Protein AF-A0A9D8RV67-F1 (afdb_monomer)

Radius of gyration: 24.55 Å; Cα contacts (8 Å, |Δi|>4): 560; chains: 1; bounding box: 88×57×72 Å

Sequence (310 aa):
MKNTFKRILSFTLAAILLVGCFAFTSCGKTEKVDKAVYDKIVDAFQTAPVAVYMIEKYKEAYFPAYDYEELDVDPAALVAEIDDYESSKEGKIIVKIGVCGSSNDHWNAVQKVLDDQNAGIYLELIEFSAYNLPNQALANGEIHLNSFQHKAYLQKEMDAQGYDLTIVGDTLIAPLSLYSNKVKDLEALKALATDTNKIKIGIPDDATNQARAIKLLESAGLIEVDPAAGYNPEMKHITNYLYNVEVIPTTADTLPSLLNDYAACTINGTYATDIGLSPSRDALIIESQGTDGNNPYVNIIVARTSDLEN

Nearest PDB structures (foldseek):
  1p99-assembly1_A  TM=9.306E-01  e=3.280E-22  Staphylococcus aureus subsp. aureus Mu50
  6jf1-assembly1_A  TM=8.808E-01  e=4.517E-19  Streptococcus pneumoniae TIGR4
  4q5t-assembly1_A  TM=8.727E-01  e=5.122E-19  Streptococcus mutans UA159
  4ib2-assembly2_B  TM=8.997E-01  e=1.400E-18  Mediterraneibacter gnavus ATCC 29149
  3up9-assembly1_A  TM=8.958E-01  e=7.469E-19  Schaalia dentiphila ATCC 17982

Solvent-accessible surface area (backbone atoms only — not comparable to full-atom values): 17695 Å² total; per-residue (Å²): 134,90,82,84,88,84,81,84,85,79,86,88,83,95,81,91,79,85,88,70,74,83,70,86,68,67,94,52,61,53,79,90,63,60,38,71,58,54,51,50,51,41,55,32,48,55,31,38,70,26,40,45,35,31,42,60,76,42,54,68,30,36,41,64,59,64,80,62,65,88,71,100,63,62,51,69,59,52,38,52,54,42,74,71,57,83,85,75,60,79,96,33,51,78,44,36,31,26,32,50,44,79,72,57,68,54,55,46,38,24,45,49,45,30,54,78,65,65,65,50,58,26,77,41,79,43,72,33,79,49,87,87,46,47,65,55,38,35,72,68,26,63,28,60,30,30,49,72,45,25,54,51,50,52,53,52,47,30,74,72,70,68,56,69,64,36,81,73,34,71,47,30,34,47,55,46,23,32,33,37,77,80,47,84,39,54,68,57,51,52,66,59,29,36,103,88,35,75,36,39,34,38,26,26,55,52,71,59,55,25,10,50,40,52,51,47,39,34,76,70,61,45,32,40,63,49,74,90,44,65,84,64,36,51,81,87,36,53,74,44,67,73,42,39,62,43,83,40,70,36,58,60,73,55,38,70,76,38,26,83,80,29,55,27,21,43,36,52,31,55,59,32,44,59,75,70,47,31,47,85,82,52,36,48,44,70,47,83,76,70,86,84,79,75,52,52,63,39,20,33,34,34,31,44,45,84,48,62,79,107

pLDDT: mean 90.25, std 17.42, range [32.22, 98.88]

Structure (mmCIF, N/CA/C/O backbone):
data_AF-A0A9D8RV67-F1
#
_entry.id   AF-A0A9D8RV67-F1
#
loop_
_atom_site.group_PDB
_atom_site.id
_atom_site.type_symbol
_atom_site.label_atom_id
_atom_site.label_alt_id
_atom_site.label_comp_id
_atom_site.label_asym_id
_atom_site.label_entity_id
_atom_site.label_seq_id
_atom_site.pdbx_PDB_ins_code
_atom_site.Cartn_x
_atom_site.Cartn_y
_atom_site.Cartn_z
_atom_site.occupancy
_atom_site.B_iso_or_equiv
_atom_site.auth_seq_id
_atom_site.auth_comp_id
_atom_site.auth_asym_id
_atom_site.auth_atom_id
_atom_site.pdbx_PDB_model_num
ATOM 1 N N . MET A 1 1 ? 63.706 -32.474 45.329 1.00 39.69 1 MET A N 1
ATOM 2 C CA . MET A 1 1 ? 63.799 -32.016 43.925 1.00 39.69 1 MET A CA 1
ATOM 3 C C . MET A 1 1 ? 62.555 -32.482 43.182 1.00 39.69 1 MET A C 1
ATOM 5 O O . MET A 1 1 ? 62.382 -33.689 43.115 1.00 39.69 1 MET A O 1
ATOM 9 N N . LYS A 1 2 ? 61.777 -31.528 42.629 1.00 36.81 2 LYS A N 1
ATOM 10 C CA . LYS A 1 2 ? 60.671 -31.679 41.643 1.00 36.81 2 LYS A CA 1
ATOM 11 C C . LYS A 1 2 ? 59.397 -32.369 42.184 1.00 36.81 2 LYS A C 1
ATOM 13 O O . LYS A 1 2 ? 59.500 -33.460 42.711 1.00 36.81 2 LYS A O 1
ATOM 18 N N . ASN A 1 3 ? 58.165 -31.851 42.124 1.00 38.25 3 ASN A N 1
ATOM 19 C CA . ASN A 1 3 ? 57.515 -30.687 41.494 1.00 38.25 3 ASN A CA 1
ATOM 20 C C . ASN A 1 3 ? 56.290 -30.326 42.378 1.00 38.25 3 ASN A C 1
ATOM 22 O O . ASN A 1 3 ? 55.541 -31.220 42.751 1.00 38.25 3 ASN A O 1
ATOM 26 N N . THR A 1 4 ? 56.152 -29.125 42.940 1.00 38.53 4 THR A N 1
ATOM 27 C CA . THR A 1 4 ? 55.521 -27.904 42.381 1.00 38.53 4 THR A CA 1
ATOM 28 C C . THR A 1 4 ? 54.020 -28.016 42.048 1.00 38.53 4 THR A C 1
ATOM 30 O O . THR A 1 4 ? 53.638 -28.402 40.950 1.00 38.53 4 THR A O 1
ATOM 33 N N . PHE A 1 5 ? 53.196 -27.618 43.025 1.00 38.59 5 PHE A N 1
ATOM 34 C CA . PHE A 1 5 ? 52.048 -26.696 42.936 1.00 38.59 5 PHE A CA 1
ATOM 35 C C . PHE A 1 5 ? 51.326 -26.512 41.577 1.00 38.59 5 PHE A C 1
ATOM 37 O O . PHE A 1 5 ? 51.828 -25.836 40.682 1.00 38.59 5 PHE A O 1
ATOM 44 N N . LYS A 1 6 ? 50.053 -26.928 41.523 1.00 37.47 6 LYS A N 1
ATOM 45 C CA . LYS A 1 6 ? 48.946 -26.246 40.814 1.00 37.47 6 LYS A CA 1
ATOM 46 C C . LYS A 1 6 ? 47.683 -26.418 41.679 1.00 37.47 6 LYS A C 1
ATOM 48 O O . LYS A 1 6 ? 47.238 -27.536 41.876 1.00 37.47 6 LYS A O 1
ATOM 53 N N . ARG A 1 7 ? 47.353 -25.421 42.506 1.00 36.31 7 ARG A N 1
ATOM 54 C CA . ARG A 1 7 ? 46.387 -24.317 42.289 1.00 36.31 7 ARG A CA 1
ATOM 55 C C . ARG A 1 7 ? 44.913 -24.751 42.403 1.00 36.31 7 ARG A C 1
ATOM 57 O O . ARG A 1 7 ? 44.353 -25.343 41.492 1.00 36.31 7 ARG A O 1
ATOM 64 N N . ILE A 1 8 ? 44.347 -24.396 43.557 1.00 39.19 8 ILE A N 1
ATOM 65 C CA . ILE A 1 8 ? 42.922 -24.244 43.887 1.00 39.19 8 ILE A CA 1
ATOM 66 C C . ILE A 1 8 ? 42.445 -22.857 43.372 1.00 39.19 8 ILE A C 1
ATOM 68 O O . ILE A 1 8 ? 43.294 -21.985 43.172 1.00 39.19 8 ILE A O 1
ATOM 72 N N . LEU A 1 9 ? 41.116 -22.676 43.251 1.00 32.22 9 LEU A N 1
ATOM 73 C CA . LEU A 1 9 ? 40.289 -21.563 42.709 1.00 32.22 9 LEU A CA 1
ATOM 74 C C . LEU A 1 9 ? 40.032 -21.666 41.189 1.00 32.22 9 LEU A C 1
ATOM 76 O O . LEU A 1 9 ? 40.969 -21.843 40.427 1.00 32.22 9 LEU A O 1
ATOM 80 N N . SER A 1 10 ? 38.814 -21.528 40.656 1.00 32.50 10 SER A N 1
ATOM 81 C CA . SER A 1 10 ? 37.587 -20.943 41.204 1.00 32.50 10 SER A CA 1
ATOM 82 C C . SER A 1 10 ? 36.347 -21.423 40.435 1.00 32.50 10 SER A C 1
ATOM 84 O O . SER A 1 10 ? 36.443 -21.817 39.279 1.00 32.50 10 SER A O 1
ATOM 86 N N . PHE A 1 11 ? 35.224 -21.342 41.147 1.00 35.19 11 PHE A N 1
ATOM 87 C CA . PHE A 1 11 ? 33.808 -21.222 40.785 1.00 35.19 11 PHE A CA 1
ATOM 88 C C . PHE A 1 11 ? 33.391 -20.819 39.354 1.00 35.19 11 PHE A C 1
ATOM 90 O O . PHE A 1 11 ? 34.156 -20.232 38.594 1.00 35.19 11 PHE A O 1
ATOM 97 N N . THR A 1 12 ? 32.073 -20.990 39.131 1.00 35.41 12 THR A N 1
ATOM 98 C CA . THR A 1 12 ? 31.190 -20.566 38.015 1.00 35.41 12 THR A CA 1
ATOM 99 C C . THR A 1 12 ? 31.227 -21.485 36.783 1.00 35.41 12 THR A C 1
ATOM 101 O O . THR A 1 12 ? 32.289 -21.748 36.251 1.00 35.41 12 THR A O 1
ATOM 104 N N . LEU A 1 13 ? 30.134 -22.044 36.253 1.00 33.62 13 LEU A N 1
ATOM 105 C CA . LEU A 1 13 ? 28.704 -21.752 36.373 1.00 33.62 13 LEU A CA 1
ATOM 106 C C . LEU A 1 13 ? 27.929 -23.046 36.035 1.00 33.62 13 LEU A C 1
ATOM 108 O O . LEU A 1 13 ? 28.082 -23.598 34.948 1.00 33.62 13 LEU A O 1
ATOM 112 N N . ALA A 1 14 ? 27.115 -23.536 36.967 1.00 38.41 14 ALA A N 1
ATOM 113 C CA . ALA A 1 14 ? 26.106 -24.555 36.703 1.00 38.41 14 ALA A CA 1
ATOM 114 C C . ALA A 1 14 ? 24.780 -23.833 36.440 1.00 38.41 14 ALA A C 1
ATOM 116 O O . ALA A 1 14 ? 24.221 -23.280 37.379 1.00 38.41 14 ALA A O 1
ATOM 117 N N . ALA A 1 15 ? 24.340 -23.792 35.180 1.00 38.25 15 ALA A N 1
ATOM 118 C CA . ALA A 1 15 ? 22.946 -23.617 34.746 1.00 38.25 15 ALA A CA 1
ATOM 119 C C . ALA A 1 15 ? 22.909 -23.485 33.212 1.00 38.25 15 ALA A C 1
ATOM 121 O O . ALA A 1 15 ? 22.832 -22.389 32.670 1.00 38.25 15 ALA A O 1
ATOM 122 N N . ILE A 1 16 ? 22.984 -24.609 32.498 1.00 41.66 16 ILE A N 1
ATOM 123 C CA . ILE A 1 16 ? 22.529 -24.691 31.103 1.00 41.66 16 ILE A CA 1
ATOM 124 C C . ILE A 1 16 ? 21.574 -25.874 31.051 1.00 41.66 16 ILE A C 1
ATOM 126 O O . ILE A 1 16 ? 21.969 -26.985 30.722 1.00 41.66 16 ILE A O 1
ATOM 130 N N . LEU A 1 17 ? 20.336 -25.653 31.486 1.00 34.81 17 LEU A N 1
ATOM 131 C CA . LEU A 1 17 ? 19.195 -26.508 31.175 1.00 34.81 17 LEU A CA 1
ATOM 132 C C . LEU A 1 17 ? 17.912 -25.773 31.586 1.00 34.81 17 LEU A C 1
ATOM 134 O O . LEU A 1 17 ? 17.806 -25.310 32.716 1.00 34.81 17 LEU A O 1
ATOM 138 N N . LEU A 1 18 ? 16.963 -25.718 30.647 1.00 38.91 18 LEU A N 1
ATOM 139 C CA . LEU A 1 18 ? 15.626 -25.108 30.705 1.00 38.91 18 LEU A CA 1
ATOM 140 C C . LEU A 1 18 ? 15.529 -23.576 30.601 1.00 38.91 18 LEU A C 1
ATOM 142 O O . LEU A 1 18 ? 15.277 -22.896 31.584 1.00 38.91 18 LEU A O 1
ATOM 146 N N . VAL A 1 19 ? 15.534 -23.074 29.361 1.00 39.56 19 VAL A N 1
ATOM 147 C CA . VAL A 1 19 ? 14.371 -22.332 28.827 1.00 39.56 19 VAL A CA 1
ATOM 148 C C . VAL A 1 19 ? 14.140 -22.842 27.400 1.00 39.56 19 VAL A C 1
ATOM 150 O O . VAL A 1 19 ? 14.517 -22.226 26.410 1.00 39.56 19 VAL A O 1
ATOM 153 N N . GLY A 1 20 ? 13.621 -24.067 27.308 1.00 32.69 20 GLY A N 1
ATOM 154 C CA . GLY A 1 20 ? 12.955 -24.533 26.099 1.00 32.69 20 GLY A CA 1
ATOM 155 C C . GLY A 1 20 ? 11.544 -23.955 26.073 1.00 32.69 20 GLY A C 1
ATOM 156 O O . GLY A 1 20 ? 10.916 -23.869 27.124 1.00 32.69 20 GLY A O 1
ATOM 157 N N . CYS A 1 21 ? 11.071 -23.594 24.879 1.00 36.66 21 CYS A N 1
ATOM 158 C CA . CYS A 1 21 ? 9.696 -23.175 24.609 1.00 36.66 21 CYS A CA 1
ATOM 159 C C . CYS A 1 21 ? 9.204 -22.020 25.496 1.00 36.66 21 CYS A C 1
ATOM 161 O O . CYS A 1 21 ? 8.461 -22.228 26.453 1.00 36.66 21 CYS A O 1
ATOM 163 N N . PHE A 1 22 ? 9.490 -20.780 25.081 1.00 33.53 22 PHE A N 1
ATOM 164 C CA . PHE A 1 22 ? 8.414 -19.798 25.178 1.00 33.53 22 PHE A CA 1
ATOM 165 C C . PHE A 1 22 ? 7.277 -20.345 24.328 1.00 33.53 22 PHE A C 1
ATOM 167 O O . PHE A 1 22 ? 7.438 -20.612 23.137 1.00 33.53 22 PHE A O 1
ATOM 174 N N . ALA A 1 23 ? 6.191 -20.658 25.014 1.00 34.75 23 ALA A N 1
ATOM 175 C CA . ALA A 1 23 ? 5.008 -21.220 24.433 1.00 34.75 23 ALA A CA 1
ATOM 176 C C . ALA A 1 23 ? 4.583 -20.375 23.225 1.00 34.75 23 ALA A C 1
ATOM 178 O O . ALA A 1 23 ? 4.243 -19.204 23.366 1.00 34.75 23 ALA A O 1
ATOM 179 N N . PHE A 1 24 ? 4.510 -21.011 22.056 1.00 37.22 24 PHE A N 1
ATOM 180 C CA . PHE A 1 24 ? 3.369 -20.791 21.177 1.00 37.22 24 PHE A CA 1
ATOM 181 C C . PHE A 1 24 ? 2.126 -21.213 21.980 1.00 37.22 24 PHE A C 1
ATOM 183 O O . PHE A 1 24 ? 1.616 -22.325 21.854 1.00 37.22 24 PHE A O 1
ATOM 190 N N . THR A 1 25 ? 1.701 -20.369 22.921 1.00 39.50 25 THR A N 1
ATOM 191 C CA . THR A 1 25 ? 0.368 -20.445 23.509 1.00 39.50 25 THR A CA 1
ATOM 192 C C . THR A 1 25 ? -0.584 -20.203 22.358 1.00 39.50 25 THR A C 1
ATOM 194 O O . THR A 1 25 ? -0.559 -19.117 21.792 1.00 39.50 25 THR A O 1
ATOM 197 N N . SER A 1 26 ? -1.302 -21.263 21.977 1.00 38.88 26 SER A N 1
ATOM 198 C CA . SER A 1 26 ? -2.396 -21.331 21.005 1.00 38.88 26 SER A CA 1
ATOM 199 C C . SER A 1 26 ? -2.641 -20.039 20.224 1.00 38.88 26 SER A C 1
ATOM 201 O O . SER A 1 26 ? -3.128 -19.066 20.805 1.00 38.88 26 SER A O 1
ATOM 203 N N . CYS A 1 27 ? -2.418 -20.064 18.907 1.00 51.12 27 CYS A N 1
ATOM 204 C CA . CYS A 1 27 ? -3.114 -19.142 18.014 1.00 51.12 27 CYS A CA 1
ATOM 205 C C . CYS A 1 27 ? -4.612 -19.468 18.131 1.00 51.12 27 CYS A C 1
ATOM 207 O O . CYS A 1 27 ? -5.145 -20.351 17.462 1.00 51.12 27 CYS A O 1
ATOM 209 N N . GLY A 1 28 ? -5.234 -18.919 19.169 1.00 62.25 28 GLY A N 1
ATOM 210 C CA . GLY A 1 28 ? -6.641 -19.065 19.467 1.00 62.25 28 GLY A CA 1
ATOM 211 C C . GLY A 1 28 ? -7.389 -18.095 18.582 1.00 62.25 28 GLY A C 1
ATOM 212 O O . GLY A 1 28 ? -6.919 -16.981 18.348 1.00 62.25 28 GLY A O 1
ATOM 213 N N . LYS A 1 29 ? -8.550 -18.525 18.096 1.00 79.50 29 LYS A N 1
ATOM 214 C CA . LYS A 1 29 ? -9.460 -17.627 17.397 1.00 79.50 29 LYS A CA 1
ATOM 215 C C . LYS A 1 29 ? -9.729 -16.406 18.276 1.00 79.50 29 LYS A C 1
ATOM 217 O O . LYS A 1 29 ? -9.970 -16.557 19.474 1.00 79.50 29 LYS A O 1
ATOM 222 N N . THR A 1 30 ? -9.680 -15.223 17.683 1.00 83.81 30 THR A N 1
ATOM 223 C CA . THR A 1 30 ? -10.123 -13.985 18.301 1.00 83.81 30 THR A CA 1
ATOM 224 C C . THR A 1 30 ? -11.576 -14.125 18.721 1.00 83.81 30 THR A C 1
ATOM 226 O O . THR A 1 30 ? -12.371 -14.784 18.043 1.00 83.81 30 THR A O 1
ATOM 229 N N . GLU A 1 31 ? -11.930 -13.491 19.833 1.00 85.50 31 GLU A N 1
ATOM 230 C CA . GLU A 1 31 ? -13.331 -13.356 20.206 1.00 85.50 31 GLU A CA 1
ATOM 231 C C . GLU A 1 31 ? -14.072 -12.529 19.151 1.00 85.50 31 GLU A C 1
ATOM 233 O O . GLU A 1 31 ? -13.490 -11.692 18.458 1.00 85.50 31 GLU A O 1
ATOM 238 N N . LYS A 1 32 ? -15.364 -12.810 18.980 1.00 85.06 32 LYS A N 1
ATOM 239 C CA . LYS A 1 32 ? -16.181 -12.077 18.017 1.00 85.06 32 LYS A CA 1
ATOM 240 C C . LYS A 1 32 ? -16.372 -10.646 18.509 1.00 85.06 32 LYS A C 1
ATOM 242 O O . LYS A 1 32 ? -16.642 -10.430 19.687 1.00 85.06 32 LYS A O 1
ATOM 247 N N . VAL A 1 33 ? -16.267 -9.694 17.591 1.00 90.00 33 VAL A N 1
ATOM 248 C CA . VAL A 1 33 ? -16.513 -8.275 17.846 1.00 90.00 33 VAL A CA 1
ATOM 249 C C . VAL A 1 33 ? -17.695 -7.834 16.982 1.00 90.00 33 VAL A C 1
ATOM 251 O O . VAL A 1 33 ? -17.850 -8.309 15.857 1.00 90.00 33 VAL A O 1
ATOM 254 N N . ASP A 1 34 ? -18.553 -6.964 17.515 1.00 90.56 34 ASP A N 1
ATOM 255 C CA . ASP A 1 34 ? -19.745 -6.487 16.810 1.00 90.56 34 ASP A CA 1
ATOM 256 C C . ASP A 1 34 ? -19.383 -5.656 15.576 1.00 90.56 34 ASP A C 1
ATOM 258 O O . ASP A 1 34 ? -18.459 -4.841 15.614 1.00 90.56 34 ASP A O 1
ATOM 262 N N . LYS A 1 35 ? -20.182 -5.772 14.508 1.00 94.75 35 LYS A N 1
ATOM 263 C CA . LYS A 1 35 ? -20.008 -4.987 13.275 1.00 94.75 35 LYS A CA 1
ATOM 264 C C . LYS A 1 35 ? -19.908 -3.480 13.548 1.00 94.75 35 LYS A C 1
ATOM 266 O O . LYS A 1 35 ? -19.096 -2.800 12.931 1.00 94.75 35 LYS A O 1
ATOM 271 N N . ALA A 1 36 ? -20.674 -2.967 14.512 1.00 96.25 36 ALA A N 1
ATOM 272 C CA . ALA A 1 36 ? -20.647 -1.555 14.893 1.00 96.25 36 ALA A CA 1
ATOM 273 C C . ALA A 1 36 ? -19.265 -1.072 15.380 1.00 96.25 36 ALA A C 1
ATOM 275 O O . ALA A 1 36 ? -18.971 0.119 15.315 1.00 96.25 36 ALA A O 1
ATOM 276 N N . VAL A 1 37 ? -18.409 -1.970 15.880 1.00 97.81 37 VAL A N 1
ATOM 277 C CA . VAL A 1 37 ? -17.017 -1.643 16.217 1.00 97.81 37 VAL A CA 1
ATOM 278 C C . VAL A 1 37 ? -16.188 -1.468 14.947 1.00 97.81 37 VAL A C 1
ATOM 280 O O . VAL A 1 37 ? -15.398 -0.533 14.878 1.00 97.81 37 VAL A O 1
ATOM 283 N N . TYR A 1 38 ? -16.383 -2.317 13.934 1.00 98.06 38 TYR A N 1
ATOM 284 C CA . TYR A 1 38 ? -15.702 -2.171 12.645 1.00 98.06 38 TYR A CA 1
ATOM 285 C C . TYR A 1 38 ? -16.134 -0.894 11.930 1.00 98.06 38 TYR A C 1
ATOM 287 O O . TYR A 1 38 ? -15.271 -0.169 11.446 1.00 98.06 38 TYR A O 1
ATOM 295 N N . ASP A 1 39 ? -17.430 -0.573 11.954 1.00 98.06 39 ASP A N 1
ATOM 296 C CA . ASP A 1 39 ? -17.957 0.669 11.378 1.00 98.06 39 ASP A CA 1
ATOM 297 C C . ASP A 1 39 ? -17.288 1.896 12.023 1.00 98.06 39 ASP A C 1
ATOM 299 O O . ASP A 1 39 ? -16.775 2.753 11.316 1.00 98.06 39 ASP A O 1
ATOM 303 N N . LYS A 1 40 ? -17.150 1.928 13.358 1.00 98.56 40 LYS A N 1
ATOM 304 C CA . LYS A 1 40 ? -16.425 3.008 14.056 1.00 98.56 40 LYS A CA 1
ATOM 305 C C . LYS A 1 40 ? -14.951 3.114 13.663 1.00 98.56 40 LYS A C 1
ATOM 307 O O . LYS A 1 40 ? -14.414 4.215 13.629 1.00 98.56 40 LYS A O 1
ATOM 312 N N . ILE A 1 41 ? -14.278 1.988 13.421 1.00 98.75 41 ILE A N 1
ATOM 313 C CA . ILE A 1 41 ? -12.872 1.985 12.992 1.00 98.75 41 ILE A CA 1
ATOM 314 C C . ILE A 1 41 ? -12.752 2.554 11.579 1.00 98.75 41 ILE A C 1
ATOM 316 O O . ILE A 1 41 ? -11.859 3.359 11.329 1.00 98.75 41 ILE A O 1
ATOM 320 N N . VAL A 1 42 ? -13.654 2.163 10.675 1.00 98.62 42 VAL A N 1
ATOM 321 C CA . VAL A 1 42 ? -13.717 2.700 9.310 1.00 98.62 42 VAL A CA 1
ATOM 322 C C . VAL A 1 42 ? -14.017 4.198 9.347 1.00 98.62 42 VAL A C 1
ATOM 324 O O . VAL A 1 42 ? -13.273 4.970 8.749 1.00 98.62 42 VAL A O 1
ATOM 327 N N . ASP A 1 43 ? -15.024 4.618 10.116 1.00 98.50 43 ASP A N 1
ATOM 328 C CA . ASP A 1 43 ? -15.384 6.028 10.287 1.00 98.50 43 ASP A CA 1
ATOM 329 C C . ASP A 1 43 ? -14.204 6.842 10.838 1.00 98.50 43 ASP A C 1
ATOM 331 O O . ASP A 1 43 ? -13.918 7.927 10.339 1.00 98.50 43 ASP A O 1
ATOM 335 N N . ALA A 1 44 ? -13.482 6.312 11.834 1.00 98.69 44 ALA A N 1
ATOM 336 C CA . ALA A 1 44 ? -12.293 6.952 12.391 1.00 98.69 44 ALA A CA 1
ATOM 337 C C . ALA A 1 44 ? -11.145 7.041 11.373 1.00 98.69 44 ALA A C 1
ATOM 339 O O . ALA A 1 44 ? -10.475 8.075 11.298 1.00 98.69 44 ALA A O 1
ATOM 340 N N . PHE A 1 45 ? -10.933 5.990 10.572 1.00 98.75 45 PHE A N 1
ATOM 341 C CA . PHE A 1 45 ? -9.939 5.984 9.498 1.00 98.75 45 PHE A CA 1
ATOM 342 C C . PHE A 1 45 ? -10.244 7.069 8.468 1.00 98.75 45 PHE A C 1
ATOM 344 O O . PHE A 1 45 ? -9.352 7.806 8.064 1.00 98.75 45 PHE A O 1
ATOM 351 N N . GLN A 1 46 ? -11.512 7.219 8.092 1.00 98.19 46 GLN A N 1
ATOM 352 C CA . GLN A 1 46 ? -11.953 8.143 7.049 1.00 98.19 46 GLN A CA 1
ATOM 353 C C . GLN A 1 46 ? -12.113 9.595 7.534 1.00 98.19 46 GLN A C 1
ATOM 355 O O . GLN A 1 46 ? -12.813 10.398 6.922 1.00 98.19 46 GLN A O 1
ATOM 360 N N . THR A 1 47 ? -11.441 9.971 8.625 1.00 98.06 47 THR A N 1
ATOM 361 C CA . THR A 1 47 ? -11.454 11.346 9.133 1.00 98.06 47 THR A CA 1
ATOM 362 C C . THR A 1 47 ? -10.335 12.205 8.544 1.00 98.06 47 THR A C 1
ATOM 364 O O . THR A 1 47 ? -9.278 11.725 8.120 1.00 98.06 47 THR A O 1
ATOM 367 N N . ALA A 1 48 ? -10.549 13.522 8.571 1.00 97.81 48 ALA A N 1
ATOM 368 C CA . ALA A 1 48 ? -9.575 14.500 8.105 1.00 97.81 48 ALA A CA 1
ATOM 369 C C . ALA A 1 48 ? -8.218 14.460 8.844 1.00 97.81 48 ALA A C 1
ATOM 371 O O . ALA A 1 48 ? -7.199 14.552 8.162 1.00 97.81 48 ALA A O 1
ATOM 372 N N . PRO A 1 49 ? -8.133 14.259 10.179 1.00 97.75 49 PRO A N 1
ATOM 373 C CA . PRO A 1 49 ? -6.840 14.129 10.855 1.00 97.75 49 PRO A CA 1
ATOM 374 C C . PRO A 1 49 ? -5.996 12.969 10.320 1.00 97.75 49 PRO A C 1
ATOM 376 O O . PRO A 1 49 ? -4.795 13.131 10.130 1.00 97.75 49 PRO A O 1
ATOM 379 N N . VAL A 1 50 ? -6.618 11.824 10.014 1.00 98.12 50 VAL A N 1
ATOM 380 C CA . VAL A 1 50 ? -5.923 10.660 9.438 1.00 98.12 50 VAL A CA 1
ATOM 381 C C . VAL A 1 50 ? -5.461 10.959 8.010 1.00 98.12 50 VAL A C 1
ATOM 383 O O . VAL A 1 50 ? -4.327 10.640 7.654 1.00 98.12 50 VAL A O 1
ATOM 386 N N . ALA A 1 51 ? -6.291 11.633 7.208 1.00 97.25 51 ALA A N 1
ATOM 387 C CA . ALA A 1 51 ? -5.924 12.055 5.856 1.00 97.25 51 ALA A CA 1
ATOM 388 C C . ALA A 1 51 ? -4.726 13.023 5.855 1.00 97.25 51 ALA A C 1
ATOM 390 O O . ALA A 1 51 ? -3.747 12.796 5.141 1.00 97.25 51 ALA A O 1
ATOM 391 N N . VAL A 1 52 ? -4.770 14.066 6.693 1.00 96.69 52 VAL A N 1
ATOM 392 C CA . VAL A 1 52 ? -3.676 15.039 6.851 1.00 96.69 52 VAL A CA 1
ATOM 393 C C . VAL A 1 52 ? -2.413 14.352 7.364 1.00 96.69 52 VAL A C 1
ATOM 395 O O . VAL A 1 52 ? -1.338 14.582 6.809 1.00 96.69 52 VAL A O 1
ATOM 398 N N . TYR A 1 53 ? -2.539 13.459 8.354 1.00 97.56 53 TYR A N 1
ATOM 399 C CA . TYR A 1 53 ? -1.419 12.664 8.851 1.00 97.56 53 TYR A CA 1
ATOM 400 C C . TYR A 1 53 ? -0.772 11.855 7.725 1.00 97.56 53 TYR A C 1
ATOM 402 O O . TYR A 1 53 ? 0.443 11.912 7.561 1.00 97.56 53 TYR A O 1
ATOM 410 N N . MET A 1 54 ? -1.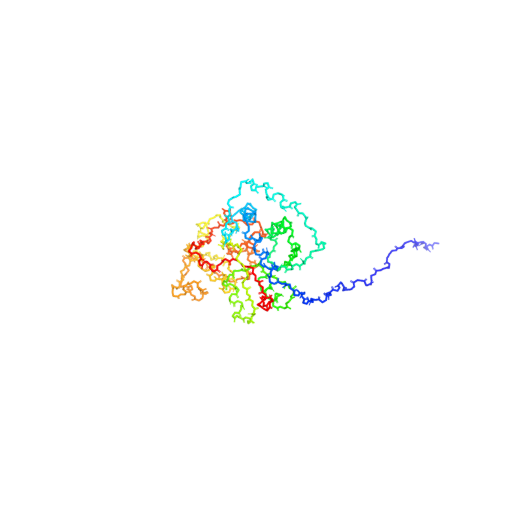558 11.138 6.912 1.00 95.75 54 MET A N 1
ATOM 411 C CA . MET A 1 54 ? -1.017 10.331 5.815 1.00 95.75 54 MET A CA 1
ATOM 412 C C . MET A 1 54 ? -0.246 11.178 4.797 1.00 95.75 54 MET A C 1
ATOM 414 O O . MET A 1 54 ? 0.883 10.837 4.443 1.00 95.75 54 MET A O 1
ATOM 418 N N . ILE A 1 55 ? -0.836 12.289 4.350 1.00 94.12 55 ILE A N 1
ATOM 419 C CA . ILE A 1 55 ? -0.227 13.177 3.351 1.00 94.12 55 ILE A CA 1
ATOM 420 C C . ILE A 1 55 ? 1.086 13.760 3.881 1.00 94.12 55 ILE A C 1
ATOM 422 O O . ILE A 1 55 ? 2.101 13.758 3.177 1.00 94.12 55 ILE A O 1
ATOM 426 N N . GLU A 1 56 ? 1.081 14.229 5.129 1.00 95.31 56 GLU A N 1
ATOM 427 C CA . GLU A 1 56 ? 2.239 14.882 5.728 1.00 95.31 56 GLU A CA 1
ATOM 428 C C . GLU A 1 56 ? 3.337 13.885 6.110 1.00 95.31 56 GLU A C 1
ATOM 430 O O . GLU A 1 56 ? 4.502 14.120 5.790 1.00 95.31 56 GLU A O 1
ATOM 435 N N . LYS A 1 57 ? 2.994 12.755 6.737 1.00 94.69 57 LYS A N 1
ATOM 436 C CA . LYS A 1 57 ? 3.960 11.739 7.182 1.00 94.69 57 LYS A CA 1
ATOM 437 C C . LYS A 1 57 ? 4.630 11.038 6.004 1.00 94.69 57 LYS A C 1
ATOM 439 O O . LYS A 1 57 ? 5.852 10.895 5.984 1.00 94.69 57 LYS A O 1
ATOM 444 N N . TYR A 1 58 ? 3.841 10.602 5.022 1.00 92.38 58 TYR A N 1
ATOM 445 C CA . TYR A 1 58 ? 4.324 9.725 3.953 1.00 92.38 58 TYR A CA 1
ATOM 446 C C . TYR A 1 58 ? 4.726 10.456 2.675 1.00 92.38 58 TYR A C 1
ATOM 448 O O . TYR A 1 58 ? 5.213 9.805 1.751 1.00 92.38 58 TYR A O 1
ATOM 456 N N . LYS A 1 59 ? 4.560 11.787 2.616 1.00 83.75 59 LYS A N 1
ATOM 457 C CA . LYS A 1 59 ? 5.088 12.660 1.553 1.00 83.75 59 LYS A CA 1
ATOM 458 C C . LYS A 1 59 ? 4.902 12.050 0.158 1.00 83.75 59 LYS A C 1
ATOM 460 O O . LYS A 1 59 ? 5.877 11.692 -0.505 1.00 83.75 59 LYS A O 1
ATOM 465 N N . GLU A 1 60 ? 3.639 11.910 -0.249 1.00 80.50 60 GLU A N 1
ATOM 466 C CA . GLU A 1 60 ? 3.201 11.387 -1.558 1.00 80.50 60 GLU A CA 1
ATOM 467 C C . GLU A 1 60 ? 3.356 9.868 -1.774 1.00 80.50 60 GLU A C 1
ATOM 469 O O . GLU A 1 60 ? 3.072 9.372 -2.864 1.00 80.50 60 GLU A O 1
ATOM 474 N N . ALA A 1 61 ? 3.767 9.092 -0.763 1.00 89.38 61 ALA A N 1
ATOM 475 C CA . ALA A 1 61 ? 3.734 7.631 -0.868 1.00 89.38 61 ALA A CA 1
ATOM 476 C C . ALA A 1 61 ? 2.321 7.058 -0.668 1.00 89.38 61 ALA A C 1
ATOM 478 O O . ALA A 1 61 ? 1.954 6.108 -1.362 1.00 89.38 61 ALA A O 1
ATOM 479 N N . TYR A 1 62 ? 1.525 7.664 0.222 1.00 92.69 62 TYR A N 1
ATOM 480 C CA . TYR A 1 62 ? 0.135 7.295 0.496 1.00 92.69 62 TYR A CA 1
ATOM 481 C C . TYR A 1 62 ? -0.794 8.497 0.354 1.00 92.69 62 TYR A C 1
ATOM 483 O O . TYR A 1 62 ? -0.503 9.582 0.857 1.00 92.69 62 TYR A O 1
ATOM 491 N N . PHE A 1 63 ? -1.933 8.273 -0.295 1.00 92.31 63 PHE A N 1
ATOM 492 C CA . PHE A 1 63 ? -2.988 9.266 -0.475 1.00 92.31 63 PHE A CA 1
ATOM 493 C C . PHE A 1 63 ? -4.312 8.729 0.068 1.00 92.31 63 PHE A C 1
ATOM 495 O O . PHE A 1 63 ? -4.627 7.571 -0.211 1.00 92.31 63 PHE A O 1
ATOM 502 N N . PRO A 1 64 ? -5.109 9.530 0.794 1.00 94.69 64 PRO A N 1
ATOM 503 C CA . PRO A 1 64 ? -6.445 9.116 1.215 1.00 94.69 64 PRO A CA 1
ATOM 504 C C . PRO A 1 64 ? -7.310 8.777 -0.007 1.00 94.69 64 PRO A C 1
ATOM 506 O O . PRO A 1 64 ? -7.306 9.498 -1.005 1.00 94.69 64 PRO A O 1
ATOM 509 N N . ALA A 1 65 ? -8.044 7.668 0.072 1.00 94.12 65 ALA A N 1
ATOM 510 C CA . ALA A 1 65 ? -8.965 7.201 -0.968 1.00 94.12 65 ALA A CA 1
ATOM 511 C C . ALA A 1 65 ? -10.435 7.512 -0.628 1.00 94.12 65 ALA A C 1
ATOM 513 O O . ALA A 1 65 ? -11.340 6.794 -1.046 1.00 94.12 65 ALA A O 1
ATOM 514 N N . TYR A 1 66 ? -10.657 8.553 0.169 1.00 93.56 66 TYR A N 1
ATOM 515 C CA . TYR A 1 66 ? -11.951 8.987 0.682 1.00 93.56 66 TYR A CA 1
ATOM 516 C C . TYR A 1 66 ? -11.987 10.515 0.756 1.00 93.56 66 TYR A C 1
ATOM 518 O O . TYR A 1 66 ? -10.942 11.166 0.837 1.00 93.56 66 TYR A O 1
ATOM 526 N N . ASP A 1 67 ? -13.193 11.077 0.733 1.00 92.12 67 ASP A N 1
ATOM 527 C CA . ASP A 1 67 ? -13.396 12.513 0.899 1.00 92.12 67 ASP A CA 1
ATOM 528 C C . ASP A 1 67 ? -13.133 12.920 2.352 1.00 92.12 67 ASP A C 1
ATOM 530 O O . ASP A 1 67 ? -13.536 12.231 3.289 1.00 92.12 67 ASP A O 1
ATOM 534 N N . TYR A 1 68 ? -12.480 14.062 2.546 1.00 92.56 68 TYR A N 1
ATOM 535 C CA . TYR A 1 68 ? -12.232 14.623 3.868 1.00 92.56 68 TYR A CA 1
ATOM 536 C C . TYR A 1 68 ? -12.286 16.149 3.824 1.00 92.56 68 TYR A C 1
ATOM 538 O O . TYR A 1 68 ? -12.009 16.777 2.801 1.00 92.56 68 TYR A O 1
ATOM 546 N N . GLU A 1 69 ? -12.667 16.750 4.948 1.00 90.38 69 GLU A N 1
ATOM 547 C CA . GLU A 1 69 ? -12.686 18.202 5.096 1.00 90.38 69 GLU A CA 1
ATOM 548 C C . GLU A 1 69 ? -11.269 18.742 5.317 1.00 90.38 69 GLU A C 1
ATOM 550 O O . GLU A 1 69 ? -10.445 18.123 5.991 1.00 90.38 69 GLU A O 1
ATOM 555 N N . GLU A 1 70 ? -10.979 19.916 4.762 1.00 89.25 70 GLU A N 1
ATOM 556 C CA . GLU A 1 70 ? -9.717 20.601 5.026 1.00 89.25 70 GLU A CA 1
ATOM 557 C C . GLU A 1 70 ? -9.662 21.051 6.493 1.00 89.25 70 GLU A C 1
ATOM 559 O O . GLU A 1 70 ? -10.631 21.592 7.031 1.00 89.25 70 GLU A O 1
ATOM 564 N N . LEU A 1 71 ? -8.523 20.822 7.149 1.00 91.94 71 LEU A N 1
ATOM 565 C CA . LEU A 1 71 ? -8.304 21.229 8.533 1.00 91.94 71 LEU A CA 1
ATOM 566 C C . LEU A 1 71 ? -7.482 22.513 8.590 1.00 91.94 71 LEU A C 1
ATOM 568 O O . LEU A 1 71 ? -6.418 22.601 7.983 1.00 91.94 71 LEU A O 1
ATOM 572 N N . ASP A 1 72 ? -7.930 23.467 9.404 1.00 94.06 72 ASP A N 1
ATOM 573 C CA . ASP A 1 72 ? -7.150 24.654 9.775 1.00 94.06 72 ASP A CA 1
ATOM 574 C C . ASP A 1 72 ? -6.169 24.309 10.911 1.00 94.06 72 ASP A C 1
ATOM 576 O O . ASP A 1 72 ? -6.303 24.750 12.054 1.00 94.06 72 ASP A O 1
ATOM 580 N N . VAL A 1 73 ? -5.227 23.413 10.612 1.00 93.12 73 VAL A N 1
ATOM 581 C CA . VAL A 1 73 ? -4.177 22.939 11.526 1.00 93.12 73 VAL A CA 1
ATOM 582 C C . VAL A 1 73 ? -2.835 22.930 10.806 1.00 93.12 73 VAL A C 1
ATOM 584 O O . VAL A 1 73 ? -2.780 22.739 9.594 1.00 93.12 73 VAL A O 1
ATOM 587 N N . ASP A 1 74 ? -1.739 23.104 11.545 1.00 96.69 74 ASP A N 1
ATOM 588 C CA . ASP A 1 74 ? -0.397 22.859 11.008 1.00 96.69 74 ASP A CA 1
ATOM 589 C C . ASP A 1 74 ? -0.192 21.339 10.847 1.00 96.69 74 ASP A C 1
ATOM 591 O O . ASP A 1 74 ? -0.166 20.631 11.863 1.00 96.69 74 ASP A O 1
ATOM 595 N N . PRO A 1 75 ? -0.037 20.811 9.613 1.00 96.12 75 PRO A N 1
ATOM 596 C CA . PRO A 1 75 ? 0.112 19.376 9.392 1.00 96.12 75 PRO A CA 1
ATOM 597 C C . PRO A 1 75 ? 1.310 18.779 10.134 1.00 96.12 75 PRO A C 1
ATOM 599 O O . PRO A 1 75 ? 1.214 17.674 10.665 1.00 96.12 75 PRO A O 1
ATOM 602 N N . ALA A 1 76 ? 2.427 19.509 10.216 1.00 97.12 76 ALA A N 1
ATOM 603 C CA . ALA A 1 76 ? 3.634 19.018 10.874 1.00 97.12 76 ALA A CA 1
ATOM 604 C C . ALA A 1 76 ? 3.443 18.925 12.394 1.00 97.12 76 ALA A C 1
ATOM 606 O O . ALA A 1 76 ? 3.910 17.973 13.022 1.00 97.12 76 ALA A O 1
ATOM 607 N N . ALA A 1 77 ? 2.722 19.884 12.981 1.00 97.56 77 ALA A N 1
ATOM 608 C CA . ALA A 1 77 ? 2.364 19.845 14.394 1.00 97.56 77 ALA A CA 1
ATOM 609 C C . ALA A 1 77 ? 1.394 18.692 14.702 1.00 97.56 77 ALA A C 1
ATOM 611 O O . ALA A 1 77 ? 1.573 18.009 15.707 1.00 97.56 77 ALA A O 1
ATOM 612 N N . LEU A 1 78 ? 0.418 18.441 13.821 1.00 97.38 78 LEU A N 1
ATOM 613 C CA . LEU A 1 78 ? -0.522 17.322 13.948 1.00 97.38 78 LEU A CA 1
ATOM 614 C C . LEU A 1 78 ? 0.196 15.967 13.897 1.00 97.38 78 LEU A C 1
ATOM 616 O O . LEU A 1 78 ? -0.081 15.096 14.720 1.00 97.38 78 LEU A O 1
ATOM 620 N N . VAL A 1 79 ? 1.137 15.791 12.963 1.00 97.81 79 VAL A N 1
ATOM 621 C CA . VAL A 1 79 ? 1.947 14.565 12.888 1.00 97.81 79 VAL A CA 1
ATOM 622 C C . VAL A 1 79 ? 2.778 14.384 14.153 1.00 97.81 79 VAL A C 1
ATOM 624 O O . VAL A 1 79 ? 2.768 13.293 14.711 1.00 97.81 79 VAL A O 1
ATOM 627 N N . ALA A 1 80 ? 3.445 15.438 14.635 1.00 97.81 80 ALA A N 1
ATOM 628 C CA . ALA A 1 80 ? 4.242 15.366 15.858 1.00 97.81 80 ALA A CA 1
ATOM 629 C C . ALA A 1 80 ? 3.391 15.001 17.088 1.00 97.81 80 ALA A C 1
ATOM 631 O O . ALA A 1 80 ? 3.793 14.154 17.877 1.00 97.81 80 ALA A O 1
ATOM 632 N N . GLU A 1 81 ? 2.196 15.588 17.228 1.00 97.69 81 GLU A N 1
ATOM 633 C CA . GLU A 1 81 ? 1.265 15.242 18.310 1.00 97.69 81 GLU A CA 1
ATOM 634 C C . GLU A 1 81 ? 0.859 13.762 18.265 1.00 97.69 81 GLU A C 1
ATOM 636 O O . GLU A 1 81 ? 0.825 13.107 19.304 1.00 97.69 81 GLU A O 1
ATOM 641 N N . ILE A 1 82 ? 0.541 13.235 17.078 1.00 97.88 82 ILE A N 1
ATOM 642 C CA . ILE A 1 82 ? 0.126 11.836 16.903 1.00 97.88 82 ILE A CA 1
ATOM 643 C C . ILE A 1 82 ? 1.290 10.867 17.114 1.00 97.88 82 ILE A C 1
ATOM 645 O O . ILE A 1 82 ? 1.090 9.818 17.720 1.00 97.88 82 ILE A O 1
ATOM 649 N N . ASP A 1 83 ? 2.488 11.200 16.633 1.00 97.06 83 ASP A N 1
ATOM 650 C CA . ASP A 1 83 ? 3.683 10.367 16.808 1.00 97.06 83 ASP A CA 1
ATOM 651 C C . ASP A 1 83 ? 4.064 10.222 18.294 1.00 97.06 83 ASP A C 1
ATOM 653 O O . ASP A 1 83 ? 4.526 9.159 18.704 1.00 97.06 83 ASP A O 1
ATOM 657 N N . ASP A 1 84 ? 3.821 11.260 19.101 1.00 97.19 84 ASP A N 1
ATOM 658 C CA . ASP A 1 84 ? 4.058 11.260 20.550 1.00 97.19 84 ASP A CA 1
ATOM 659 C C . ASP A 1 84 ? 2.850 10.736 21.366 1.00 97.19 84 ASP A C 1
ATOM 661 O O . ASP A 1 84 ? 2.908 10.672 22.600 1.00 97.19 84 ASP A O 1
ATOM 665 N N . TYR A 1 85 ? 1.735 10.377 20.717 1.00 97.06 85 TYR A N 1
ATOM 666 C CA . TYR A 1 85 ? 0.510 9.948 21.395 1.00 97.06 85 TYR A CA 1
ATOM 667 C C . TYR A 1 85 ? 0.566 8.479 21.836 1.00 97.06 85 TYR A C 1
ATOM 669 O O . TYR A 1 85 ? 0.743 7.568 21.030 1.00 97.06 85 TYR A O 1
ATOM 677 N N . GLU A 1 86 ? 0.289 8.228 23.119 1.00 96.00 86 GLU A N 1
ATOM 678 C CA . GLU A 1 86 ? 0.191 6.878 23.681 1.00 96.00 86 GLU A CA 1
ATOM 679 C C . GLU A 1 86 ? -1.233 6.570 24.168 1.00 96.00 86 GLU A C 1
ATOM 681 O O . GLU A 1 86 ? -1.750 7.191 25.101 1.00 96.00 86 GLU A O 1
ATOM 686 N N . SER A 1 87 ? -1.860 5.552 23.574 1.00 97.06 87 SER A N 1
ATOM 687 C CA . SER A 1 87 ? -3.165 5.049 24.013 1.00 97.06 87 SER A CA 1
ATOM 688 C C . SER A 1 87 ? -3.037 3.944 25.065 1.00 97.06 87 SER A C 1
ATOM 690 O O . SER A 1 87 ? -2.207 3.041 24.951 1.00 97.06 87 SER A O 1
ATOM 692 N N . SER A 1 88 ? -3.923 3.950 26.066 1.00 96.25 88 SER A N 1
ATOM 693 C CA . SER A 1 88 ? -4.086 2.822 26.994 1.00 96.25 88 SER A CA 1
ATOM 694 C C . SER A 1 88 ? -5.093 1.801 26.463 1.00 96.25 88 SER A C 1
ATOM 696 O O . SER A 1 88 ? -6.173 2.168 26.001 1.00 96.25 88 SER A O 1
ATOM 698 N N . LYS A 1 89 ? -4.776 0.510 26.617 1.00 97.06 89 LYS A N 1
ATOM 699 C CA . LYS A 1 89 ? -5.688 -0.614 26.333 1.00 97.06 89 LYS A CA 1
ATOM 700 C C . LYS A 1 89 ? -6.682 -0.918 27.460 1.00 97.06 89 LYS A C 1
ATOM 702 O O . LYS A 1 89 ? -7.582 -1.736 27.285 1.00 97.06 89 LYS A O 1
ATOM 707 N N . GLU A 1 90 ? -6.490 -0.341 28.645 1.00 96.56 90 GLU A N 1
ATOM 708 C CA . GLU A 1 90 ? -7.285 -0.682 29.826 1.00 96.56 90 GLU A CA 1
ATOM 709 C C . GLU A 1 90 ? -8.762 -0.309 29.637 1.00 96.56 90 GLU A C 1
ATOM 711 O O . GLU A 1 90 ? -9.092 0.819 29.280 1.00 96.56 90 GLU A O 1
ATOM 716 N N . GLY A 1 91 ? -9.657 -1.276 29.869 1.00 96.19 91 GLY A N 1
ATOM 717 C CA . GLY A 1 91 ? -11.105 -1.078 29.755 1.00 96.19 91 GLY A CA 1
ATOM 718 C C . GLY A 1 91 ? -11.642 -0.946 28.324 1.00 96.19 91 GLY A C 1
ATOM 719 O O . GLY A 1 91 ? -12.822 -0.639 28.169 1.00 96.19 91 GLY A O 1
ATOM 720 N N . LYS A 1 92 ? -10.816 -1.180 27.294 1.00 97.94 92 LYS A N 1
ATOM 721 C CA . LYS A 1 92 ? -11.204 -1.073 25.879 1.00 97.94 92 LYS A CA 1
ATOM 722 C C . LYS A 1 92 ? -11.375 -2.439 25.215 1.00 97.94 92 LYS A C 1
ATOM 724 O O . LYS A 1 92 ? -10.753 -3.425 25.610 1.00 97.94 92 LYS A O 1
ATOM 729 N N . ILE A 1 93 ? -12.195 -2.477 24.168 1.00 97.88 93 ILE A N 1
ATOM 730 C CA . ILE A 1 93 ? -12.296 -3.613 23.247 1.00 97.88 93 ILE A CA 1
ATOM 731 C C . ILE A 1 93 ? -11.025 -3.638 22.396 1.00 97.88 93 ILE A C 1
ATOM 733 O O . ILE A 1 93 ? -10.713 -2.651 21.732 1.00 97.88 93 ILE A O 1
ATOM 737 N N . ILE A 1 94 ? -10.299 -4.756 22.409 1.00 98.00 94 ILE A N 1
ATOM 738 C CA . ILE A 1 94 ? -9.064 -4.910 21.633 1.00 98.00 94 ILE A CA 1
ATOM 739 C C . ILE A 1 94 ? -9.403 -5.451 20.245 1.00 98.00 94 ILE A C 1
ATOM 741 O O . ILE A 1 94 ? -9.918 -6.561 20.117 1.00 98.00 94 ILE A O 1
ATOM 745 N N . VAL A 1 95 ? -9.058 -4.697 19.203 1.00 98.62 95 VAL A N 1
ATOM 746 C CA . VAL A 1 95 ? -9.238 -5.090 17.806 1.00 98.62 95 VAL A CA 1
ATOM 747 C C . VAL A 1 95 ? -7.878 -5.281 17.147 1.00 98.62 95 VAL A C 1
ATOM 749 O O . VAL A 1 95 ? -7.188 -4.332 16.792 1.00 98.62 95 VAL A O 1
ATOM 752 N N . LYS A 1 96 ? -7.505 -6.549 16.971 1.00 98.69 96 LYS A N 1
ATOM 753 C CA . LYS A 1 96 ? -6.361 -6.975 16.155 1.00 98.69 96 LYS A CA 1
ATOM 754 C C . LYS A 1 96 ? -6.559 -6.683 14.668 1.00 98.69 96 LYS A C 1
ATOM 756 O O . LYS A 1 96 ? -7.488 -7.241 14.074 1.00 98.69 96 LYS A O 1
ATOM 761 N N . ILE A 1 97 ? -5.663 -5.893 14.082 1.00 98.75 97 ILE A N 1
ATOM 762 C CA . ILE A 1 97 ? -5.655 -5.542 12.657 1.00 98.75 97 ILE A CA 1
ATOM 763 C C . ILE A 1 97 ? -4.372 -6.070 12.018 1.00 98.75 97 ILE A C 1
ATOM 765 O O . ILE A 1 97 ? -3.275 -5.653 12.377 1.00 98.75 97 ILE A O 1
ATOM 769 N N . GLY A 1 98 ? -4.504 -6.989 11.064 1.00 98.69 98 GLY A N 1
ATOM 770 C CA . GLY A 1 98 ? -3.383 -7.454 10.255 1.00 98.69 98 GLY A CA 1
ATOM 771 C C . GLY A 1 98 ? -2.953 -6.397 9.244 1.00 98.69 98 GLY A C 1
ATOM 772 O O . GLY A 1 98 ? -3.741 -6.015 8.379 1.00 98.69 98 GLY A O 1
ATOM 773 N N . VAL A 1 99 ? -1.703 -5.965 9.325 1.00 98.44 99 VAL A N 1
ATOM 774 C CA . VAL A 1 99 ? -1.076 -5.010 8.401 1.00 98.44 99 VAL A CA 1
ATOM 775 C C . VAL A 1 99 ? 0.167 -5.641 7.778 1.00 98.44 99 VAL A C 1
ATOM 777 O O . VAL A 1 99 ? 0.663 -6.653 8.270 1.00 98.44 99 VAL A O 1
ATOM 780 N N . CYS A 1 100 ? 0.668 -5.086 6.677 1.00 96.56 100 CYS A N 1
ATOM 781 C CA . CYS A 1 100 ? 1.884 -5.585 6.036 1.00 96.56 100 CYS A CA 1
ATOM 782 C C . CYS A 1 100 ? 2.961 -4.503 6.018 1.00 96.56 100 CYS A C 1
ATOM 784 O O . CYS A 1 100 ? 2.646 -3.330 5.834 1.00 96.56 100 CYS A O 1
ATOM 786 N N . GLY A 1 101 ? 4.218 -4.913 6.179 1.00 92.12 101 GLY A N 1
ATOM 787 C CA . GLY A 1 101 ? 5.343 -3.991 6.319 1.00 92.12 101 GLY A CA 1
ATOM 788 C C . GLY A 1 101 ? 5.382 -3.311 7.688 1.00 92.12 101 GLY A C 1
ATOM 789 O O . GLY A 1 101 ? 4.555 -3.586 8.555 1.00 92.12 101 GLY A O 1
ATOM 790 N N . SER A 1 102 ? 6.355 -2.426 7.870 1.00 89.62 102 SER A N 1
ATOM 791 C CA . SER A 1 102 ? 6.589 -1.699 9.130 1.00 89.62 102 SER A CA 1
ATOM 792 C C . SER A 1 102 ? 5.999 -0.284 9.147 1.00 89.62 102 SER A C 1
ATOM 794 O O . SER A 1 102 ? 5.794 0.302 10.204 1.00 89.62 102 SER A O 1
ATOM 796 N N . SER A 1 103 ? 5.691 0.276 7.979 1.00 92.38 103 SER A N 1
ATOM 797 C CA . SER A 1 103 ? 5.265 1.670 7.829 1.00 92.38 103 SER A CA 1
ATOM 798 C C . SER A 1 103 ? 3.744 1.832 7.951 1.00 92.38 103 SER A C 1
ATOM 800 O O . SER A 1 103 ? 3.068 2.143 6.967 1.00 92.38 103 SER A O 1
ATOM 802 N N . ASN A 1 104 ? 3.201 1.639 9.160 1.00 95.38 104 ASN A N 1
ATOM 803 C CA . ASN A 1 104 ? 1.752 1.626 9.439 1.00 95.38 104 ASN A CA 1
ATOM 804 C C . ASN A 1 104 ? 1.260 2.746 10.380 1.00 95.38 104 ASN A C 1
ATOM 806 O O . ASN A 1 104 ? 0.107 2.724 10.803 1.00 95.38 104 ASN A O 1
ATOM 810 N N . ASP A 1 105 ? 2.096 3.745 10.669 1.00 95.88 105 ASP A N 1
ATOM 811 C CA . ASP A 1 105 ? 1.839 4.829 11.631 1.00 95.88 105 ASP A CA 1
ATOM 812 C C . ASP A 1 105 ? 0.516 5.598 11.458 1.00 95.88 105 ASP A C 1
ATOM 814 O O . ASP A 1 105 ? -0.003 6.146 12.427 1.00 95.88 105 ASP A O 1
ATOM 818 N N . HIS A 1 106 ? -0.089 5.624 10.266 1.00 96.88 106 HIS A N 1
ATOM 819 C CA . HIS A 1 106 ? -1.425 6.211 10.084 1.00 96.88 106 HIS A CA 1
ATOM 820 C C . HIS A 1 106 ? -2.488 5.572 10.991 1.00 96.88 106 HIS A C 1
ATOM 822 O O . HIS A 1 106 ? -3.439 6.246 11.379 1.00 96.88 106 HIS A O 1
ATOM 828 N N . TRP A 1 107 ? -2.311 4.318 11.412 1.00 98.50 107 TRP A N 1
ATOM 829 C CA . TRP A 1 107 ? -3.169 3.679 12.411 1.00 98.50 107 TRP A CA 1
ATOM 830 C C . TRP A 1 107 ? -3.051 4.292 13.814 1.00 98.50 107 TRP A C 1
ATOM 832 O O . TRP A 1 107 ? -4.016 4.217 14.575 1.00 98.50 107 TRP A O 1
ATOM 842 N N . ASN A 1 108 ? -1.947 4.971 14.148 1.00 98.06 108 ASN A N 1
ATOM 843 C CA . ASN A 1 108 ? -1.842 5.761 15.381 1.00 98.06 108 ASN A CA 1
ATOM 844 C C . ASN A 1 108 ? -2.784 6.970 15.330 1.00 98.06 108 ASN A C 1
ATOM 846 O O . ASN A 1 108 ? -3.445 7.282 16.320 1.00 98.06 108 ASN A O 1
ATOM 850 N N . ALA A 1 109 ? -2.923 7.601 14.158 1.00 98.44 109 ALA A N 1
ATOM 851 C CA . ALA A 1 109 ? -3.906 8.663 13.950 1.00 98.44 109 ALA A CA 1
ATOM 852 C C . ALA A 1 109 ? -5.338 8.131 14.127 1.00 98.44 109 ALA A C 1
ATOM 854 O O . ALA A 1 109 ? -6.148 8.763 14.803 1.00 98.44 109 ALA A O 1
ATOM 855 N N . VAL A 1 110 ? -5.637 6.936 13.597 1.00 98.81 110 VAL A N 1
ATOM 856 C CA . VAL A 1 110 ? -6.940 6.274 13.803 1.00 98.81 110 VAL A CA 1
ATOM 857 C C . VAL A 1 110 ? -7.185 6.000 15.286 1.00 98.81 110 VAL A C 1
ATOM 859 O O . VAL A 1 110 ? -8.260 6.305 15.799 1.00 98.81 110 VAL A O 1
ATOM 862 N N . GLN A 1 111 ? -6.185 5.471 16.000 1.00 98.88 111 GLN A N 1
ATOM 863 C CA . GLN A 1 111 ? -6.280 5.227 17.439 1.00 98.88 111 GLN A CA 1
ATOM 864 C C . GLN A 1 111 ? -6.556 6.519 18.217 1.00 98.88 111 GLN A C 1
ATOM 866 O O . GLN A 1 111 ? -7.435 6.532 19.079 1.00 98.88 111 GLN A O 1
ATOM 871 N N . LYS A 1 112 ? -5.856 7.614 17.896 1.00 98.62 112 LYS A N 1
ATOM 872 C CA . LYS A 1 112 ? -6.098 8.918 18.521 1.00 98.62 112 LYS A CA 1
ATOM 873 C C . LYS A 1 112 ? -7.528 9.402 18.280 1.00 98.62 112 LYS A C 1
ATOM 875 O O . LYS A 1 112 ? -8.191 9.814 19.224 1.00 98.62 112 LYS A O 1
ATOM 880 N N . VAL A 1 113 ? -8.029 9.302 17.048 1.00 98.62 113 VAL A N 1
ATOM 881 C CA . VAL A 1 113 ? -9.410 9.691 16.713 1.00 98.62 113 VAL A CA 1
ATOM 882 C C . VAL A 1 113 ? -10.429 8.872 17.508 1.00 98.62 113 VAL A C 1
ATOM 884 O O . VAL A 1 113 ? -11.368 9.439 18.067 1.00 98.62 113 VAL A O 1
ATOM 887 N N . LEU A 1 114 ? -10.237 7.553 17.615 1.00 98.81 114 LEU A N 1
ATOM 888 C CA . LEU A 1 114 ? -11.103 6.682 18.417 1.00 98.81 114 LEU A CA 1
ATOM 889 C C . LEU A 1 114 ? -11.111 7.082 19.900 1.00 98.81 114 LEU A C 1
ATOM 891 O O . LEU A 1 114 ? -12.156 7.018 20.554 1.00 98.81 114 LEU A O 1
ATOM 895 N N . ASP A 1 115 ? -9.969 7.511 20.429 1.00 98.62 115 ASP A N 1
ATOM 896 C CA . ASP A 1 115 ? -9.839 7.934 21.821 1.00 98.62 115 ASP A CA 1
ATOM 897 C C . ASP A 1 115 ? -10.449 9.310 22.082 1.00 98.62 115 ASP A C 1
ATOM 899 O O . ASP A 1 115 ? -11.201 9.460 23.047 1.00 98.62 115 ASP A O 1
ATOM 903 N N . ASP A 1 116 ? -10.229 10.274 21.187 1.00 98.19 116 ASP A N 1
ATOM 904 C CA . ASP A 1 116 ? -10.847 11.602 21.248 1.00 98.19 116 ASP A CA 1
ATOM 905 C C . ASP A 1 116 ? -12.390 11.498 21.180 1.00 98.19 116 ASP A C 1
ATOM 907 O O . ASP A 1 116 ? -13.116 12.261 21.824 1.00 98.19 116 ASP A O 1
ATOM 911 N N . GLN A 1 117 ? -12.910 10.483 20.480 1.00 98.06 117 GLN A N 1
ATOM 912 C CA . GLN A 1 117 ? -14.339 10.153 20.412 1.00 98.06 117 GLN A CA 1
ATOM 913 C C . GLN A 1 117 ? -14.851 9.296 21.585 1.00 98.06 117 GLN A C 1
ATOM 915 O O . GLN A 1 117 ? -16.048 9.006 21.653 1.00 98.06 117 GLN A O 1
ATOM 920 N N . ASN A 1 118 ? -13.987 8.890 22.522 1.00 97.62 118 ASN A N 1
ATOM 921 C CA . ASN A 1 118 ? -14.305 7.958 23.611 1.00 97.62 118 ASN A CA 1
ATOM 922 C C . ASN A 1 118 ? -14.944 6.645 23.112 1.00 97.62 118 ASN A C 1
ATOM 924 O O . ASN A 1 118 ? -15.865 6.107 23.730 1.00 97.62 118 ASN A O 1
ATOM 928 N N . ALA A 1 119 ? -14.466 6.115 21.983 1.00 98.06 119 ALA A N 1
ATOM 929 C CA . ALA A 1 119 ? -15.066 4.958 21.323 1.00 98.06 119 ALA A CA 1
ATOM 930 C C . ALA A 1 119 ? -14.905 3.643 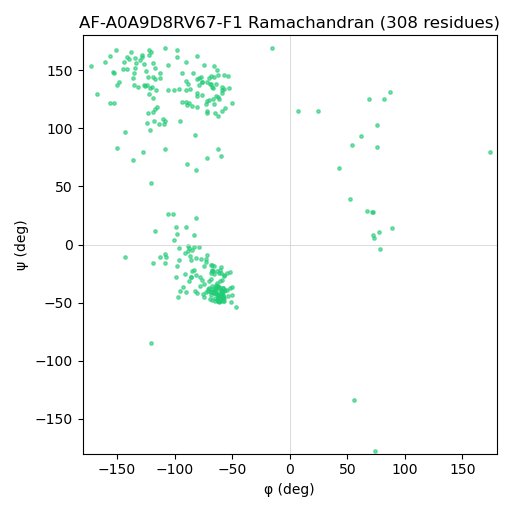22.110 1.00 98.06 119 ALA A C 1
ATOM 932 O O . ALA A 1 119 ? -15.641 2.688 21.849 1.00 98.06 119 ALA A O 1
ATOM 933 N N . GLY A 1 120 ? -13.972 3.593 23.071 1.00 98.00 120 GLY A N 1
ATOM 934 C CA . GLY A 1 120 ? -13.708 2.414 23.900 1.00 98.00 120 GLY A CA 1
ATOM 935 C C . GLY A 1 120 ? -13.014 1.279 23.142 1.00 98.00 120 GLY A C 1
ATOM 936 O O . GLY A 1 120 ? -13.207 0.114 23.483 1.00 98.00 120 GLY A O 1
ATOM 937 N N . ILE A 1 121 ? -12.236 1.609 22.106 1.00 98.69 121 ILE A N 1
ATOM 938 C CA . ILE A 1 121 ? -11.587 0.660 21.192 1.00 98.69 121 ILE A CA 1
ATOM 939 C C . ILE A 1 121 ? -10.070 0.875 21.234 1.00 98.69 121 ILE A C 1
ATOM 941 O O . ILE A 1 121 ? -9.598 2.010 21.194 1.00 98.69 121 ILE A O 1
ATOM 945 N N . TYR A 1 122 ? -9.317 -0.219 21.318 1.00 98.69 122 TYR A N 1
ATOM 946 C CA . TYR A 1 122 ? -7.862 -0.234 21.206 1.00 98.69 122 TYR A CA 1
ATOM 947 C C . TYR A 1 122 ? -7.446 -1.081 20.004 1.00 98.69 122 TYR A C 1
ATOM 949 O O . TYR A 1 122 ? -7.850 -2.240 19.894 1.00 98.69 122 TYR A O 1
ATOM 957 N N . LEU A 1 123 ? -6.641 -0.516 19.114 1.00 98.69 123 LEU A N 1
ATOM 958 C CA . LEU A 1 123 ? -6.137 -1.168 17.917 1.00 98.69 123 LEU A CA 1
ATOM 959 C C . LEU A 1 123 ? -4.809 -1.858 18.232 1.00 98.69 123 LEU A C 1
ATOM 961 O O . LEU A 1 123 ? -3.852 -1.231 18.676 1.00 98.69 123 LEU A O 1
ATOM 965 N N . GLU A 1 124 ? -4.751 -3.165 17.995 1.00 98.19 124 GLU A N 1
ATOM 966 C CA . GLU A 1 124 ? -3.524 -3.955 18.105 1.00 98.19 124 GLU A CA 1
ATOM 967 C C . GLU A 1 124 ? -3.070 -4.331 16.693 1.00 98.19 124 GLU A C 1
ATOM 969 O O . GLU A 1 124 ? -3.688 -5.170 16.036 1.00 98.19 124 GLU A O 1
ATOM 974 N N . LEU A 1 125 ? -2.010 -3.696 16.196 1.00 98.44 125 LEU A N 1
ATOM 975 C CA . LEU A 1 125 ? -1.481 -4.023 14.874 1.00 98.44 125 LEU A CA 1
ATOM 976 C C . LEU A 1 125 ? -0.700 -5.337 14.927 1.00 98.44 125 LEU A C 1
ATOM 978 O O . LEU A 1 125 ? 0.184 -5.520 15.762 1.00 98.44 125 LEU A O 1
ATOM 982 N N . ILE A 1 126 ? -1.034 -6.248 14.018 1.00 98.19 126 ILE A N 1
ATOM 983 C CA . ILE A 1 126 ? -0.320 -7.504 13.805 1.00 98.19 126 ILE A CA 1
ATOM 984 C C . ILE A 1 126 ? 0.404 -7.388 12.468 1.00 98.19 126 ILE A C 1
ATOM 986 O O . ILE A 1 126 ? -0.215 -7.454 11.406 1.00 98.19 126 ILE A O 1
ATOM 990 N N . GLU A 1 127 ? 1.714 -7.174 12.532 1.00 97.38 127 GLU A N 1
ATOM 991 C CA . GLU A 1 127 ? 2.549 -6.970 11.351 1.00 97.38 127 GLU A CA 1
ATOM 992 C C . GLU A 1 127 ? 2.911 -8.295 10.677 1.00 97.38 127 GLU A C 1
ATOM 994 O O . GLU A 1 127 ? 3.405 -9.236 11.303 1.00 97.38 127 GLU A O 1
ATOM 999 N N . PHE A 1 128 ? 2.703 -8.341 9.365 1.00 97.94 128 PHE A N 1
ATOM 1000 C CA . PHE A 1 128 ? 3.146 -9.414 8.487 1.00 97.94 128 PHE A CA 1
ATOM 1001 C C . PHE A 1 128 ? 4.229 -8.901 7.537 1.00 97.94 128 PHE A C 1
ATOM 1003 O O . PHE A 1 128 ? 4.204 -7.756 7.088 1.00 97.94 128 PHE A O 1
ATOM 1010 N N . SER A 1 129 ? 5.172 -9.770 7.176 1.00 93.56 129 SER A N 1
ATOM 1011 C CA . SER A 1 129 ? 6.233 -9.423 6.224 1.00 93.56 129 SER A CA 1
ATOM 1012 C C . SER A 1 129 ? 5.815 -9.599 4.759 1.00 93.56 129 SER A C 1
ATOM 1014 O O . SER A 1 129 ? 6.410 -8.988 3.876 1.00 93.56 129 SER A O 1
ATOM 1016 N N . ALA A 1 130 ? 4.804 -10.430 4.484 1.00 95.50 130 ALA A N 1
ATOM 1017 C CA . ALA A 1 130 ? 4.439 -10.850 3.132 1.00 95.50 130 ALA A CA 1
ATOM 1018 C C . ALA A 1 130 ? 2.921 -10.822 2.895 1.00 95.50 130 ALA A C 1
ATOM 1020 O O . ALA A 1 130 ? 2.136 -11.197 3.768 1.00 95.50 130 ALA A O 1
ATOM 1021 N N . TYR A 1 131 ? 2.516 -10.435 1.681 1.00 96.81 131 TYR A N 1
ATOM 1022 C CA . TYR A 1 131 ? 1.111 -10.278 1.278 1.00 96.81 131 TYR A CA 1
ATOM 1023 C C . TYR A 1 131 ? 0.275 -11.566 1.307 1.00 96.81 131 TYR A C 1
ATOM 1025 O O . TYR A 1 131 ? -0.940 -11.502 1.456 1.00 96.81 131 TYR A O 1
ATOM 1033 N N . ASN A 1 132 ? 0.895 -12.742 1.225 1.00 93.69 132 ASN A N 1
ATOM 1034 C CA . ASN A 1 132 ? 0.177 -14.019 1.239 1.00 93.69 132 ASN A CA 1
ATOM 1035 C C . ASN A 1 132 ? -0.275 -14.477 2.643 1.00 93.69 132 ASN A C 1
ATOM 1037 O O . ASN A 1 132 ? -0.894 -15.532 2.764 1.00 93.69 132 ASN A O 1
ATOM 1041 N N . LEU A 1 133 ? 0.042 -13.727 3.703 1.00 97.00 133 LEU A N 1
ATOM 1042 C CA . LEU A 1 133 ? -0.224 -14.119 5.093 1.00 97.00 133 LEU A CA 1
ATOM 1043 C C . LEU A 1 133 ? -1.521 -13.532 5.695 1.00 97.00 133 LEU A C 1
ATOM 1045 O O . LEU A 1 133 ? -2.266 -14.291 6.324 1.00 97.00 133 LEU A O 1
ATOM 1049 N N . PRO A 1 134 ? -1.856 -12.232 5.534 1.00 98.44 134 PRO A N 1
ATOM 1050 C CA . PRO A 1 134 ? -2.911 -11.623 6.348 1.00 98.44 134 PRO A CA 1
ATOM 1051 C C . PRO A 1 134 ? -4.327 -12.116 6.019 1.00 98.44 134 PRO A C 1
ATOM 1053 O O . PRO A 1 134 ? -5.166 -12.195 6.914 1.00 98.44 134 PRO A O 1
ATOM 1056 N N . ASN A 1 135 ? -4.617 -12.483 4.763 1.00 98.62 135 ASN A N 1
ATOM 1057 C CA . ASN A 1 135 ? -5.919 -13.065 4.401 1.00 98.62 135 ASN A CA 1
ATOM 1058 C C . ASN A 1 135 ? -6.134 -14.431 5.055 1.00 98.62 135 ASN A C 1
ATOM 1060 O O . ASN A 1 135 ? -7.219 -14.697 5.568 1.00 98.62 135 ASN A O 1
ATOM 1064 N N . GLN A 1 136 ? -5.093 -15.267 5.106 1.00 97.88 136 GLN A N 1
ATOM 1065 C CA . GLN A 1 136 ? -5.158 -16.557 5.784 1.00 97.88 136 GLN A CA 1
ATOM 1066 C C . GLN A 1 136 ? -5.354 -16.376 7.294 1.00 97.88 136 GLN A C 1
ATOM 1068 O O . GLN A 1 136 ? -6.230 -17.014 7.876 1.00 97.88 136 GLN A O 1
ATOM 1073 N N . ALA A 1 137 ? -4.593 -15.473 7.921 1.00 98.38 137 ALA A N 1
ATOM 1074 C CA . ALA A 1 137 ? -4.748 -15.158 9.341 1.00 98.38 137 ALA A CA 1
ATOM 1075 C C . ALA A 1 137 ? -6.166 -14.647 9.657 1.00 98.38 137 ALA A C 1
ATOM 1077 O O . ALA A 1 137 ? -6.780 -15.065 10.643 1.00 98.38 137 ALA A O 1
ATOM 1078 N N . LEU A 1 138 ? -6.724 -13.793 8.790 1.00 98.38 138 LEU A N 1
ATOM 1079 C CA . LEU A 1 138 ? -8.096 -13.307 8.919 1.00 98.38 138 LEU A CA 1
ATOM 1080 C C . LEU A 1 138 ? -9.109 -14.448 8.770 1.00 98.38 138 LEU A C 1
ATOM 1082 O O . LEU A 1 138 ? -9.974 -14.599 9.629 1.00 98.38 138 LEU A O 1
ATOM 1086 N N . ALA A 1 139 ? -8.989 -15.294 7.748 1.00 97.81 139 ALA A N 1
ATOM 1087 C CA . ALA A 1 139 ? -9.888 -16.429 7.533 1.00 97.81 139 ALA A CA 1
ATOM 1088 C C . ALA A 1 139 ? -9.837 -17.455 8.684 1.00 97.81 139 ALA A C 1
ATOM 1090 O O . ALA A 1 139 ? -10.863 -18.013 9.073 1.00 97.81 139 ALA A O 1
ATOM 1091 N N . ASN A 1 140 ? -8.660 -17.661 9.281 1.00 96.56 140 ASN A N 1
ATOM 1092 C CA . ASN A 1 140 ? -8.464 -18.578 10.405 1.00 96.56 140 ASN A CA 1
ATOM 1093 C C . ASN A 1 140 ? -9.055 -18.069 11.728 1.00 96.56 140 ASN A C 1
ATOM 1095 O O . ASN A 1 140 ? -9.216 -18.853 12.670 1.00 96.56 140 ASN A O 1
ATOM 1099 N N . GLY A 1 141 ? -9.400 -16.782 11.813 1.00 96.75 141 GLY A N 1
ATOM 1100 C CA . GLY A 1 141 ? -9.847 -16.174 13.059 1.00 96.75 141 GLY A CA 1
ATOM 1101 C C . GLY A 1 141 ? -8.720 -15.603 13.910 1.00 96.75 141 GLY A C 1
ATOM 1102 O O . GLY A 1 141 ? -8.949 -15.373 15.080 1.00 96.75 141 GLY A O 1
ATOM 1103 N N . GLU A 1 142 ? -7.502 -15.423 13.404 1.00 97.62 142 GLU A N 1
ATOM 1104 C CA . GLU A 1 142 ? -6.337 -15.033 14.225 1.00 97.62 142 GLU A CA 1
ATOM 1105 C C . GLU A 1 142 ? -6.260 -13.513 14.466 1.00 97.62 142 GLU A C 1
ATOM 1107 O O . GLU A 1 142 ? -5.664 -13.046 15.441 1.00 97.62 142 GLU A O 1
ATOM 1112 N N . ILE A 1 143 ? -6.918 -12.748 13.595 1.00 98.50 143 ILE A N 1
ATOM 1113 C CA . ILE A 1 143 ? -7.076 -11.288 13.621 1.00 98.50 143 ILE A CA 1
ATOM 1114 C C . ILE A 1 143 ? -8.539 -10.927 13.331 1.00 98.50 143 ILE A C 1
ATOM 1116 O O . ILE A 1 143 ? -9.272 -11.750 12.788 1.00 98.50 143 ILE A O 1
ATOM 1120 N N . HIS A 1 144 ? -8.988 -9.720 13.679 1.00 98.56 144 HIS A N 1
ATOM 1121 C CA . HIS A 1 144 ? -10.379 -9.299 13.443 1.00 98.56 144 HIS A CA 1
ATOM 1122 C C . HIS A 1 144 ? -10.558 -8.632 12.083 1.00 98.56 144 HIS A C 1
ATOM 1124 O O . HIS A 1 144 ? -11.546 -8.875 11.399 1.00 98.56 144 HIS A O 1
ATOM 1130 N N . LEU A 1 145 ? -9.586 -7.802 11.708 1.00 98.81 145 LEU A N 1
ATOM 1131 C CA . LEU A 1 145 ? -9.540 -7.086 10.442 1.00 98.81 145 LEU A CA 1
ATOM 1132 C C . LEU A 1 145 ? -8.173 -7.298 9.799 1.00 98.81 145 LEU A C 1
ATOM 1134 O O . LEU A 1 145 ? -7.199 -7.583 10.497 1.00 98.81 145 LEU A O 1
ATOM 1138 N N . ASN A 1 146 ? -8.075 -7.107 8.490 1.00 98.81 146 ASN A N 1
ATOM 1139 C CA . ASN A 1 146 ? -6.802 -6.786 7.853 1.00 98.81 146 ASN A CA 1
ATOM 1140 C C . ASN A 1 146 ? -6.925 -5.513 7.010 1.00 98.81 146 ASN A C 1
ATOM 1142 O O . ASN A 1 146 ? -8.023 -5.142 6.601 1.00 98.81 146 ASN A O 1
ATOM 1146 N N . SER A 1 147 ? -5.803 -4.833 6.792 1.00 98.69 147 SER A N 1
ATOM 1147 C CA . SER A 1 147 ? -5.709 -3.649 5.939 1.00 98.69 147 SER A CA 1
ATOM 1148 C C . SER A 1 147 ? -4.315 -3.563 5.330 1.00 98.69 147 SER A C 1
ATOM 1150 O O . SER A 1 147 ? -3.428 -2.894 5.858 1.00 98.69 147 SER A O 1
ATOM 1152 N N . PHE A 1 148 ? -4.108 -4.288 4.232 1.00 98.25 148 PHE A N 1
ATOM 1153 C CA . PHE A 1 148 ? -2.804 -4.379 3.561 1.00 98.25 148 PHE A CA 1
ATOM 1154 C C . PHE A 1 148 ? -2.882 -4.435 2.029 1.00 98.25 148 PHE A C 1
ATOM 1156 O O . PHE A 1 148 ? -1.853 -4.401 1.358 1.00 98.25 148 PHE A O 1
ATOM 1163 N N . GLN A 1 149 ? -4.086 -4.611 1.485 1.00 98.31 149 GLN A N 1
ATOM 1164 C CA . GLN A 1 149 ? -4.319 -5.014 0.102 1.00 98.31 149 GLN A CA 1
ATOM 1165 C C . GLN A 1 149 ? -5.299 -4.072 -0.579 1.00 98.31 149 GLN A C 1
ATOM 1167 O O . GLN A 1 149 ? -6.076 -3.384 0.083 1.00 98.31 149 GLN A O 1
ATOM 1172 N N . HIS A 1 150 ? -5.314 -4.125 -1.908 1.00 97.12 150 HIS A N 1
ATOM 1173 C CA . HIS A 1 150 ? -6.309 -3.454 -2.733 1.00 97.12 150 HIS A CA 1
ATOM 1174 C C . HIS A 1 150 ? -7.445 -4.375 -3.185 1.00 97.12 150 HIS A C 1
ATOM 1176 O O . HIS A 1 150 ? -7.368 -5.601 -3.059 1.00 97.12 150 HIS A O 1
ATOM 1182 N N . LYS A 1 151 ? -8.516 -3.766 -3.711 1.00 96.25 151 LYS A N 1
ATOM 1183 C CA . LYS A 1 151 ? -9.747 -4.451 -4.145 1.00 96.25 151 LYS A CA 1
ATOM 1184 C C . LYS A 1 151 ? -9.470 -5.585 -5.136 1.00 96.25 151 LYS A C 1
ATOM 1186 O O . LYS A 1 151 ? -10.021 -6.674 -4.984 1.00 96.25 151 LYS A O 1
ATOM 1191 N N . ALA A 1 152 ? -8.601 -5.357 -6.125 1.00 94.94 152 ALA A N 1
ATOM 1192 C CA . ALA A 1 152 ? -8.257 -6.388 -7.106 1.00 94.94 152 ALA A CA 1
ATOM 1193 C C . ALA A 1 152 ? -7.523 -7.582 -6.478 1.00 94.94 152 ALA A C 1
ATOM 1195 O O . ALA A 1 152 ? -7.836 -8.725 -6.816 1.00 94.94 152 ALA A O 1
ATOM 1196 N N . TYR A 1 153 ? -6.579 -7.334 -5.565 1.00 97.44 153 TYR A N 1
ATOM 1197 C CA . TYR A 1 153 ? -5.844 -8.393 -4.871 1.00 97.44 153 TYR A CA 1
ATOM 1198 C C . TYR A 1 153 ? -6.788 -9.252 -4.028 1.00 97.44 153 TYR A C 1
ATOM 1200 O O . TYR A 1 153 ? -6.772 -10.475 -4.163 1.00 97.44 153 TYR A O 1
ATOM 1208 N N . LEU A 1 154 ? -7.671 -8.625 -3.237 1.00 98.25 154 LEU A N 1
ATOM 1209 C CA . LEU A 1 154 ? -8.651 -9.357 -2.431 1.00 98.25 154 LEU A CA 1
ATOM 1210 C C . LEU A 1 154 ? -9.542 -10.241 -3.306 1.00 98.25 154 LEU A C 1
ATOM 1212 O O . LEU A 1 154 ? -9.694 -11.423 -3.011 1.00 98.25 154 LEU A O 1
ATOM 1216 N N . GLN A 1 155 ? -10.102 -9.697 -4.392 1.00 96.81 155 GLN A N 1
ATOM 1217 C CA . GLN A 1 155 ? -10.947 -10.483 -5.295 1.00 96.81 155 GLN A CA 1
ATOM 1218 C C . GLN A 1 155 ? -10.194 -11.695 -5.848 1.00 96.81 155 GLN A C 1
ATOM 1220 O O . GLN A 1 155 ? -10.725 -12.804 -5.853 1.00 96.81 155 GLN A O 1
ATOM 1225 N N . LYS A 1 156 ? -8.937 -11.503 -6.262 1.00 95.75 156 LYS A N 1
ATOM 1226 C CA . LYS A 1 156 ? -8.118 -12.589 -6.799 1.00 95.75 156 LYS A CA 1
ATOM 1227 C C . LYS A 1 156 ? -7.830 -13.672 -5.758 1.00 95.75 156 LYS A C 1
ATOM 1229 O O . LYS A 1 156 ? -7.872 -14.852 -6.101 1.00 95.75 156 LYS A O 1
ATOM 1234 N N . GLU A 1 157 ? -7.555 -13.284 -4.516 1.00 96.81 157 GLU A N 1
ATOM 1235 C CA . GLU A 1 157 ? -7.321 -14.215 -3.409 1.00 96.81 157 GLU A CA 1
ATOM 1236 C C . GLU A 1 157 ? -8.588 -14.977 -3.013 1.00 96.81 157 GLU A C 1
ATOM 1238 O O . GLU A 1 157 ? -8.525 -16.186 -2.795 1.00 96.81 157 GLU A O 1
ATOM 1243 N N . MET A 1 158 ? -9.748 -14.314 -2.976 1.00 97.25 158 MET A N 1
ATOM 1244 C CA . MET A 1 158 ? -11.031 -14.983 -2.734 1.00 97.25 158 MET A CA 1
ATOM 1245 C C . MET A 1 158 ? -11.329 -16.021 -3.822 1.00 97.25 158 MET A C 1
ATOM 1247 O O . MET A 1 158 ? -11.654 -17.162 -3.497 1.00 97.25 158 MET A O 1
ATOM 1251 N N . ASP A 1 159 ? -11.130 -15.673 -5.098 1.00 96.69 159 ASP A N 1
ATOM 1252 C CA . ASP A 1 159 ? -11.327 -16.595 -6.224 1.00 96.69 159 ASP A CA 1
ATOM 1253 C C . ASP A 1 159 ? -10.367 -17.798 -6.171 1.00 96.69 159 ASP A C 1
ATOM 1255 O O . ASP A 1 159 ? -10.730 -18.909 -6.561 1.00 96.69 159 ASP A O 1
ATOM 1259 N N . ALA A 1 160 ? -9.126 -17.580 -5.720 1.00 95.81 160 ALA A N 1
ATOM 1260 C CA . ALA A 1 160 ? -8.082 -18.602 -5.704 1.00 95.81 160 ALA A CA 1
ATOM 1261 C C . ALA A 1 160 ? -8.159 -19.536 -4.486 1.00 95.81 160 ALA A C 1
ATOM 1263 O O . ALA A 1 160 ? -7.918 -20.735 -4.624 1.00 95.81 160 ALA A O 1
ATOM 1264 N N . GLN A 1 161 ? -8.466 -18.995 -3.305 1.00 96.62 161 GLN A N 1
ATOM 1265 C CA . GLN A 1 161 ? -8.394 -19.715 -2.028 1.00 96.62 161 GLN A CA 1
ATOM 1266 C C . GLN A 1 161 ? -9.771 -20.055 -1.441 1.00 96.62 161 GLN A C 1
ATOM 1268 O O . GLN A 1 161 ? -9.855 -20.838 -0.497 1.00 96.62 161 GLN A O 1
ATOM 1273 N N . GLY A 1 162 ? -10.856 -19.496 -1.987 1.00 96.69 162 GLY A N 1
ATOM 1274 C CA . GLY A 1 162 ? -12.215 -19.721 -1.491 1.00 96.69 162 GLY A CA 1
ATOM 1275 C C . GLY A 1 162 ? -12.493 -19.047 -0.148 1.00 96.69 162 GLY A C 1
ATOM 1276 O O . GLY A 1 162 ? -13.290 -19.559 0.638 1.00 96.69 162 GLY A O 1
ATOM 1277 N N . TYR A 1 163 ? -11.811 -17.937 0.144 1.00 97.38 163 TYR A N 1
ATOM 1278 C CA . TYR A 1 163 ? -12.064 -17.158 1.353 1.00 97.38 163 TYR A CA 1
ATOM 1279 C C . TYR A 1 163 ? -13.437 -16.472 1.308 1.00 97.38 163 TYR A C 1
ATOM 1281 O O . TYR A 1 163 ? -13.863 -16.000 0.257 1.00 97.38 163 TYR A O 1
ATOM 1289 N N . ASP A 1 164 ? -14.080 -16.367 2.473 1.00 97.31 164 ASP A N 1
ATOM 1290 C CA . ASP A 1 164 ? -15.333 -15.628 2.679 1.00 97.31 164 ASP A CA 1
ATOM 1291 C C . ASP A 1 164 ? -15.048 -14.348 3.476 1.00 97.31 164 ASP A C 1
ATOM 1293 O O . ASP A 1 164 ? -15.093 -14.310 4.713 1.00 97.31 164 ASP A O 1
ATOM 1297 N N . LEU A 1 165 ? -14.606 -13.325 2.746 1.00 98.38 165 LEU A N 1
ATOM 1298 C CA . LEU A 1 165 ? -14.152 -12.048 3.282 1.00 98.38 165 LEU A CA 1
ATOM 1299 C C . LEU A 1 165 ? -14.939 -10.906 2.643 1.00 98.38 165 LEU A C 1
ATOM 1301 O O . LEU A 1 165 ? -15.355 -10.967 1.488 1.00 98.38 165 LEU A O 1
ATOM 1305 N N . THR A 1 166 ? -15.129 -9.826 3.389 1.00 98.12 166 THR A N 1
ATOM 1306 C CA . THR A 1 166 ? -15.886 -8.662 2.935 1.00 98.12 166 THR A CA 1
ATOM 1307 C C . THR A 1 166 ? -15.118 -7.381 3.208 1.00 98.12 166 THR A C 1
ATOM 1309 O O . THR A 1 166 ? -14.561 -7.183 4.288 1.00 98.12 166 THR A O 1
ATOM 1312 N N . ILE A 1 167 ? -15.110 -6.503 2.206 1.00 98.44 167 ILE A N 1
ATOM 1313 C CA . ILE A 1 167 ? -14.610 -5.134 2.321 1.00 98.44 167 ILE A CA 1
ATOM 1314 C C . ILE A 1 167 ? -15.536 -4.369 3.263 1.00 98.44 167 ILE A C 1
ATOM 1316 O O . ILE A 1 167 ? -16.741 -4.315 3.022 1.00 98.44 167 ILE A O 1
ATOM 1320 N N . VAL A 1 168 ? -14.975 -3.762 4.305 1.00 98.12 168 VAL A N 1
ATOM 1321 C CA . VAL A 1 168 ? -15.731 -2.925 5.250 1.00 98.12 168 VAL A CA 1
ATOM 1322 C C . VAL A 1 168 ? -15.431 -1.435 5.101 1.00 98.12 168 VAL A C 1
ATOM 1324 O O . VAL A 1 168 ? -16.226 -0.623 5.555 1.00 98.12 168 VAL A O 1
ATOM 1327 N N . GLY A 1 169 ? -14.343 -1.059 4.421 1.00 97.75 169 GLY A N 1
ATOM 1328 C CA . GLY A 1 169 ? -14.041 0.342 4.129 1.00 97.75 169 GLY A CA 1
ATOM 1329 C C . GLY A 1 169 ? -12.855 0.525 3.189 1.00 97.75 169 GLY A C 1
ATOM 1330 O O . GLY A 1 169 ? -11.962 -0.320 3.140 1.00 97.75 169 GLY A O 1
ATOM 1331 N N . ASP A 1 170 ? -12.850 1.641 2.464 1.00 97.19 170 ASP A N 1
ATOM 1332 C CA . ASP A 1 170 ? -11.713 2.102 1.661 1.00 97.19 170 ASP A CA 1
ATOM 1333 C C . ASP A 1 170 ? -10.731 2.887 2.541 1.00 97.19 170 ASP A C 1
ATOM 1335 O O . ASP A 1 170 ? -11.147 3.574 3.478 1.00 97.19 170 ASP A O 1
ATOM 1339 N N . THR A 1 171 ? -9.436 2.803 2.232 1.00 97.19 171 THR A N 1
ATOM 1340 C CA . THR A 1 171 ? -8.369 3.463 2.999 1.00 97.19 171 THR A CA 1
ATOM 1341 C C . THR A 1 171 ? -7.568 4.430 2.145 1.00 97.19 171 THR A C 1
ATOM 1343 O O . THR A 1 171 ? -7.833 5.629 2.129 1.00 97.19 171 THR A O 1
ATOM 1346 N N . LEU A 1 172 ? -6.568 3.927 1.432 1.00 95.12 172 LEU A N 1
ATOM 1347 C CA . LEU A 1 172 ? -5.562 4.742 0.771 1.00 95.12 172 LEU A CA 1
ATOM 1348 C C . LEU A 1 172 ? -5.207 4.203 -0.610 1.00 95.12 172 LEU A C 1
ATOM 1350 O O . LEU A 1 172 ? -5.391 3.028 -0.931 1.00 95.12 172 LEU A O 1
AT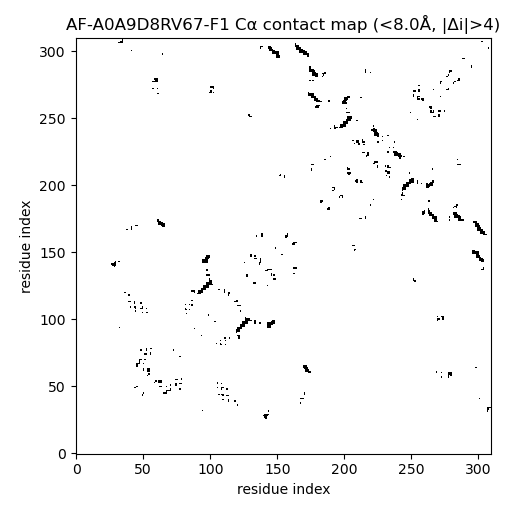OM 1354 N N . ILE A 1 173 ? -4.636 5.067 -1.432 1.00 93.38 173 ILE A N 1
ATOM 1355 C CA . ILE A 1 173 ? -3.952 4.690 -2.658 1.00 93.38 173 ILE A CA 1
ATOM 1356 C C . ILE A 1 173 ? -2.449 4.818 -2.423 1.00 93.38 173 ILE A C 1
ATOM 1358 O O . ILE A 1 173 ? -1.963 5.831 -1.925 1.00 93.38 173 ILE A O 1
ATOM 1362 N N . ALA A 1 174 ? -1.722 3.779 -2.825 1.00 93.44 174 ALA A N 1
ATOM 1363 C CA . ALA A 1 174 ? -0.267 3.730 -2.824 1.00 93.44 174 ALA A CA 1
ATOM 1364 C C . ALA A 1 174 ? 0.208 3.456 -4.262 1.00 93.44 174 ALA A C 1
ATOM 1366 O O . ALA A 1 174 ? 0.140 2.297 -4.702 1.00 93.44 174 ALA A O 1
ATOM 1367 N N . PRO A 1 175 ? 0.616 4.481 -5.035 1.00 93.12 175 PRO A N 1
ATOM 1368 C CA . PRO A 1 175 ? 1.021 4.309 -6.428 1.00 93.12 175 PRO A CA 1
ATOM 1369 C C . PRO A 1 175 ? 2.189 3.331 -6.578 1.00 93.12 175 PRO A C 1
ATOM 1371 O O . PRO A 1 175 ? 3.210 3.453 -5.898 1.00 93.12 175 PRO A O 1
ATOM 1374 N N . LEU A 1 176 ? 2.064 2.361 -7.488 1.00 96.56 176 LEU A N 1
ATOM 1375 C CA . LEU A 1 176 ? 3.182 1.481 -7.817 1.00 96.56 176 LEU A CA 1
ATOM 1376 C C . LEU A 1 176 ? 4.252 2.304 -8.527 1.00 96.56 176 LEU A C 1
ATOM 1378 O O . LEU A 1 176 ? 3.940 3.098 -9.412 1.00 96.56 176 LEU A O 1
ATOM 1382 N N . SER A 1 177 ? 5.512 2.114 -8.154 1.00 97.81 177 SER A N 1
ATOM 1383 C CA . SER A 1 177 ? 6.598 2.935 -8.683 1.00 97.81 177 SER A CA 1
ATOM 1384 C C . SER A 1 177 ? 7.804 2.089 -9.076 1.00 97.81 177 SER A C 1
ATOM 1386 O O . SER A 1 177 ? 8.072 1.051 -8.470 1.00 97.81 177 SER A O 1
ATOM 1388 N N . LEU A 1 178 ? 8.525 2.522 -10.112 1.00 98.62 178 LEU A N 1
ATOM 1389 C CA . LEU A 1 178 ? 9.776 1.912 -10.561 1.00 98.62 178 LEU A CA 1
ATOM 1390 C C . LEU A 1 178 ? 10.955 2.633 -9.903 1.00 98.62 178 LEU A C 1
ATOM 1392 O O . LEU A 1 178 ? 11.119 3.831 -10.110 1.00 98.62 178 LEU A O 1
ATOM 1396 N N . TYR A 1 179 ? 11.808 1.915 -9.176 1.00 98.69 179 TYR A N 1
ATOM 1397 C CA . TYR A 1 179 ? 12.966 2.476 -8.470 1.00 98.69 179 TYR A CA 1
ATOM 1398 C C . TYR A 1 179 ? 14.284 1.894 -8.980 1.00 98.69 179 TYR A C 1
ATOM 1400 O O . TYR A 1 179 ? 14.323 0.775 -9.495 1.0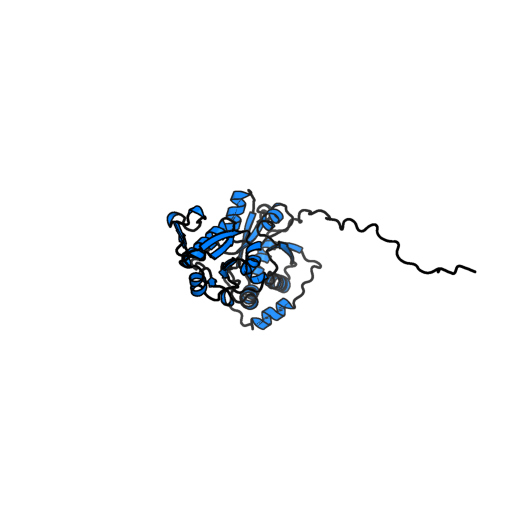0 98.69 179 TYR A O 1
ATOM 1408 N N . SER A 1 180 ? 15.382 2.633 -8.799 1.00 98.56 180 SER A N 1
ATOM 1409 C CA . SER A 1 180 ? 16.741 2.169 -9.101 1.00 98.56 180 SER A CA 1
ATOM 1410 C C . SER A 1 180 ? 17.780 2.783 -8.164 1.00 98.56 180 SER A C 1
ATOM 1412 O O . SER A 1 180 ? 17.765 3.985 -7.914 1.00 98.56 180 SER A O 1
ATOM 1414 N N . ASN A 1 181 ? 18.756 1.976 -7.732 1.00 98.12 181 ASN A N 1
ATOM 1415 C CA . ASN A 1 181 ? 19.968 2.479 -7.073 1.00 98.12 181 ASN A CA 1
ATOM 1416 C C . ASN A 1 181 ? 21.079 2.860 -8.069 1.00 98.12 181 ASN A C 1
ATOM 1418 O O . ASN A 1 181 ? 22.091 3.433 -7.667 1.00 98.12 181 ASN A O 1
ATOM 1422 N N . LYS A 1 182 ? 20.931 2.527 -9.359 1.00 97.75 182 LYS A N 1
ATOM 1423 C CA . LYS A 1 182 ? 21.985 2.688 -10.377 1.00 97.75 182 LYS A CA 1
ATOM 1424 C C . LYS A 1 182 ? 21.820 3.951 -11.222 1.00 97.75 182 LYS A C 1
ATOM 1426 O O . LYS A 1 182 ? 22.814 4.469 -11.724 1.00 97.75 182 LYS A O 1
ATOM 1431 N N . VAL A 1 183 ? 20.590 4.435 -11.390 1.00 98.12 183 VAL A N 1
ATOM 1432 C CA . VAL A 1 183 ? 20.252 5.602 -12.222 1.00 98.12 183 VAL A CA 1
ATOM 1433 C C . VAL A 1 183 ? 19.237 6.503 -11.524 1.00 98.12 183 VAL A C 1
ATOM 1435 O O . VAL A 1 183 ? 18.650 6.111 -10.520 1.00 98.12 183 VAL A O 1
ATOM 1438 N N . LYS A 1 184 ? 19.063 7.727 -12.033 1.00 96.19 184 LYS A N 1
ATOM 1439 C CA . LYS A 1 184 ? 18.208 8.760 -11.423 1.00 96.19 184 LYS A CA 1
ATOM 1440 C C . LYS A 1 184 ? 16.967 9.118 -12.231 1.00 96.19 184 LYS A C 1
ATOM 1442 O O . LYS A 1 184 ? 16.094 9.791 -11.704 1.00 96.19 184 LYS A O 1
ATOM 1447 N N . ASP A 1 185 ? 16.881 8.659 -13.474 1.00 97.56 185 ASP A N 1
ATOM 1448 C CA . ASP A 1 185 ? 15.736 8.903 -14.343 1.00 97.56 185 ASP A CA 1
ATOM 1449 C C . ASP A 1 185 ? 15.553 7.759 -15.356 1.00 97.56 185 ASP A C 1
ATOM 1451 O O . ASP A 1 185 ? 16.408 6.876 -15.513 1.00 97.56 185 ASP A O 1
ATOM 1455 N N . LEU A 1 186 ? 14.393 7.760 -16.016 1.00 97.44 186 LEU A N 1
ATOM 1456 C CA . LEU A 1 186 ? 14.002 6.744 -16.990 1.00 97.44 186 LEU A CA 1
ATOM 1457 C C . LEU A 1 186 ? 14.909 6.726 -18.231 1.00 97.44 186 LEU A C 1
ATOM 1459 O O . LEU A 1 186 ? 15.172 5.657 -18.782 1.00 97.44 186 LEU A O 1
ATOM 1463 N N . GLU A 1 187 ? 15.407 7.879 -18.671 1.00 98.06 187 GLU A N 1
ATOM 1464 C CA . GLU A 1 187 ? 16.251 7.965 -19.866 1.00 98.06 187 GLU A CA 1
ATOM 1465 C C . GLU A 1 187 ? 17.634 7.357 -19.609 1.00 98.06 187 GLU A C 1
ATOM 1467 O O . GLU A 1 187 ? 18.154 6.610 -20.438 1.00 98.06 187 GLU A O 1
ATOM 1472 N N . ALA A 1 188 ? 18.193 7.562 -18.416 1.00 98.06 188 ALA A N 1
ATOM 1473 C CA . ALA A 1 188 ? 19.397 6.884 -17.965 1.00 98.06 188 ALA A CA 1
ATOM 1474 C C . ALA A 1 188 ? 19.189 5.366 -17.829 1.00 98.06 188 ALA A C 1
ATOM 1476 O O . ALA A 1 188 ? 20.080 4.600 -18.199 1.00 98.06 188 ALA A O 1
ATOM 1477 N N . LEU A 1 189 ? 18.020 4.907 -17.357 1.00 98.12 189 LEU A N 1
ATOM 1478 C CA . LEU A 1 189 ? 17.695 3.473 -17.326 1.00 98.12 189 LEU A CA 1
ATOM 1479 C C . LEU A 1 189 ? 17.697 2.872 -18.738 1.00 98.12 189 LEU A C 1
ATOM 1481 O O . LEU A 1 189 ? 18.337 1.848 -18.973 1.00 98.12 189 LEU A O 1
ATOM 1485 N N . LYS A 1 190 ? 17.017 3.529 -19.683 1.00 97.56 190 LYS A N 1
ATOM 1486 C CA . LYS A 1 190 ? 16.980 3.139 -21.099 1.00 97.56 190 LYS A CA 1
ATOM 1487 C C . LYS A 1 190 ? 18.377 3.121 -21.718 1.00 97.56 190 L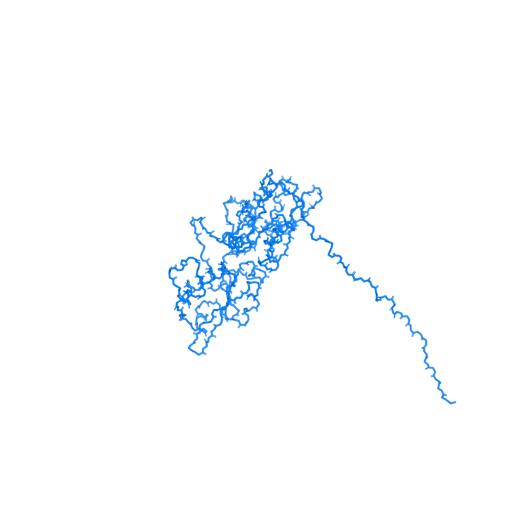YS A C 1
ATOM 1489 O O . LYS A 1 190 ? 18.710 2.182 -22.432 1.00 97.56 190 LYS A O 1
ATOM 1494 N N . ALA A 1 191 ? 19.222 4.099 -21.393 1.00 97.50 191 ALA A N 1
ATOM 1495 C CA . ALA A 1 191 ? 20.603 4.164 -21.870 1.00 97.50 191 ALA A CA 1
ATOM 1496 C C . ALA A 1 191 ? 21.498 3.025 -21.340 1.00 97.50 191 ALA A C 1
ATOM 1498 O O . ALA A 1 191 ? 22.477 2.673 -21.999 1.00 97.50 191 ALA A O 1
ATOM 1499 N N . LEU A 1 192 ? 21.178 2.422 -20.183 1.00 96.56 192 LEU A N 1
ATOM 1500 C CA . LEU A 1 192 ? 21.877 1.218 -19.710 1.00 96.56 192 LEU A CA 1
ATOM 1501 C C . LEU A 1 192 ? 21.575 -0.010 -20.579 1.00 96.56 192 LEU A C 1
ATOM 1503 O O . LEU A 1 192 ? 22.424 -0.898 -20.678 1.00 96.56 192 LEU A O 1
ATOM 1507 N N . ALA A 1 193 ? 20.387 -0.080 -21.182 1.00 95.81 193 ALA A N 1
ATOM 1508 C CA . ALA A 1 193 ? 19.967 -1.180 -22.040 1.00 95.81 193 ALA A CA 1
ATOM 1509 C C . ALA A 1 193 ? 20.514 -0.989 -23.462 1.00 95.81 193 ALA A C 1
ATOM 1511 O O . ALA A 1 193 ? 19.913 -0.313 -24.293 1.00 95.81 193 ALA A O 1
ATOM 1512 N N . THR A 1 194 ? 21.663 -1.596 -23.751 1.00 94.75 194 THR A N 1
ATOM 1513 C CA . THR A 1 194 ? 22.302 -1.540 -25.075 1.00 94.75 194 THR A CA 1
ATOM 1514 C C . THR A 1 194 ? 22.191 -2.886 -25.787 1.00 94.75 194 THR A C 1
ATOM 1516 O O . THR A 1 194 ? 21.886 -3.904 -25.164 1.00 94.75 194 THR A O 1
ATOM 1519 N N . ASP A 1 195 ? 22.527 -2.940 -27.076 1.00 90.38 195 ASP A N 1
ATOM 1520 C CA . ASP A 1 195 ? 22.543 -4.191 -27.855 1.00 90.38 195 ASP A CA 1
ATOM 1521 C C . ASP A 1 195 ? 23.407 -5.299 -27.221 1.00 90.38 195 ASP A C 1
ATOM 1523 O O . ASP A 1 195 ? 23.173 -6.486 -27.442 1.00 90.38 195 ASP A O 1
ATOM 1527 N N . THR A 1 196 ? 24.402 -4.926 -26.408 1.00 93.25 196 THR A N 1
ATOM 1528 C CA . THR A 1 196 ? 25.319 -5.854 -25.730 1.00 93.25 196 THR A CA 1
ATOM 1529 C C . THR A 1 196 ? 25.097 -5.959 -24.223 1.00 93.25 196 THR A C 1
ATOM 1531 O O . THR A 1 196 ? 25.697 -6.830 -23.593 1.00 93.25 196 THR A O 1
ATOM 1534 N N . ASN A 1 197 ? 24.242 -5.118 -23.636 1.00 94.38 197 ASN A N 1
ATOM 1535 C CA . ASN A 1 197 ? 23.956 -5.119 -22.206 1.00 94.38 197 ASN A CA 1
ATOM 1536 C C . ASN A 1 197 ? 22.459 -5.287 -21.947 1.00 94.38 197 ASN A C 1
ATOM 1538 O O . ASN A 1 197 ? 21.684 -4.339 -22.080 1.00 94.38 197 ASN A O 1
ATOM 1542 N N . LYS A 1 198 ? 22.074 -6.497 -21.532 1.00 97.06 198 LYS A N 1
ATOM 1543 C CA . LYS A 1 198 ? 20.706 -6.791 -21.113 1.00 97.06 198 LYS A CA 1
ATOM 1544 C C . LYS A 1 198 ? 20.520 -6.427 -19.647 1.00 97.06 198 LYS A C 1
ATOM 1546 O O . LYS A 1 198 ? 21.185 -7.002 -18.785 1.00 97.06 198 LYS A O 1
ATOM 1551 N N . ILE A 1 199 ? 19.616 -5.500 -19.357 1.00 98.31 199 ILE A N 1
ATOM 1552 C CA . ILE A 1 199 ? 19.335 -5.079 -17.981 1.00 98.31 199 ILE 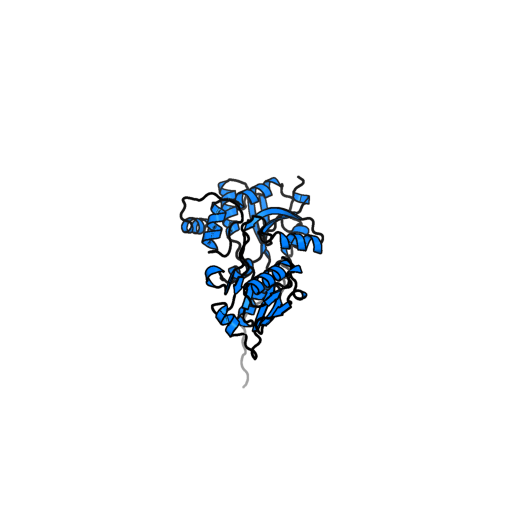A CA 1
ATOM 1553 C C . ILE A 1 199 ? 18.164 -5.855 -17.381 1.00 98.31 199 ILE A C 1
ATOM 1555 O O . ILE A 1 199 ? 17.220 -6.208 -18.081 1.00 98.31 199 ILE A O 1
ATOM 1559 N N . LYS A 1 200 ? 18.203 -6.095 -16.071 1.00 98.69 200 LYS A N 1
ATOM 1560 C CA . LYS A 1 200 ? 17.134 -6.785 -15.337 1.00 98.69 200 LYS A CA 1
ATOM 1561 C C . LYS A 1 200 ? 16.181 -5.785 -14.698 1.00 98.69 200 LYS A C 1
ATOM 1563 O O . LYS A 1 200 ? 16.649 -4.836 -14.066 1.00 98.69 200 LYS A O 1
ATOM 1568 N N . ILE A 1 201 ? 14.880 -6.021 -14.839 1.00 98.81 201 ILE A N 1
ATOM 1569 C CA . ILE A 1 201 ? 13.817 -5.261 -14.180 1.00 98.81 201 ILE A CA 1
ATOM 1570 C C . ILE A 1 201 ? 12.962 -6.229 -13.361 1.00 98.81 201 ILE A C 1
ATOM 1572 O O . ILE A 1 201 ? 12.295 -7.091 -13.929 1.00 98.81 201 ILE A O 1
ATOM 1576 N N . GLY A 1 202 ? 12.998 -6.099 -12.035 1.00 98.88 202 GLY A N 1
ATOM 1577 C CA . GLY A 1 202 ? 12.177 -6.910 -11.132 1.00 98.88 202 GLY A CA 1
ATOM 1578 C C . GLY A 1 202 ? 10.738 -6.399 -11.064 1.00 98.88 202 GLY A C 1
ATOM 1579 O O . GLY A 1 202 ? 10.531 -5.190 -10.961 1.00 98.88 202 GLY A O 1
ATOM 1580 N N . ILE A 1 203 ? 9.757 -7.300 -11.094 1.00 98.88 203 ILE A N 1
ATOM 1581 C CA . ILE A 1 203 ? 8.333 -6.979 -10.903 1.00 98.88 203 ILE A CA 1
ATOM 1582 C C . ILE A 1 203 ? 7.669 -7.961 -9.926 1.00 98.88 203 ILE A C 1
ATOM 1584 O O . ILE A 1 203 ? 8.161 -9.083 -9.820 1.00 98.88 203 ILE A O 1
ATOM 1588 N N . PRO A 1 204 ? 6.562 -7.602 -9.246 1.00 98.56 204 PRO A N 1
ATOM 1589 C CA . PRO A 1 204 ? 5.798 -8.537 -8.422 1.00 98.56 204 PRO A CA 1
ATOM 1590 C C . PRO A 1 204 ? 5.381 -9.797 -9.193 1.00 98.56 204 PRO A C 1
ATOM 1592 O O . PRO A 1 204 ? 5.092 -9.741 -10.392 1.00 98.56 204 PRO A O 1
ATOM 1595 N N . ASP A 1 205 ? 5.355 -10.942 -8.513 1.00 97.88 205 ASP A N 1
ATOM 1596 C CA . ASP A 1 205 ? 4.947 -12.233 -9.079 1.00 97.88 205 ASP A CA 1
ATOM 1597 C C . ASP A 1 205 ? 3.477 -12.599 -8.818 1.00 97.88 205 ASP A C 1
ATOM 1599 O O . ASP A 1 205 ? 2.949 -13.476 -9.505 1.00 97.88 205 ASP A O 1
ATOM 1603 N N . ASP A 1 206 ? 2.785 -11.907 -7.905 1.00 97.31 206 ASP A N 1
ATOM 1604 C CA . ASP A 1 206 ? 1.340 -12.062 -7.739 1.00 97.31 206 ASP A CA 1
ATOM 1605 C C . ASP A 1 206 ? 0.577 -11.467 -8.930 1.00 97.31 206 ASP A C 1
ATOM 1607 O O . ASP A 1 206 ? 0.954 -10.438 -9.490 1.00 97.31 206 ASP A O 1
ATOM 1611 N N . ALA A 1 207 ? -0.522 -12.113 -9.325 1.00 95.56 207 ALA A N 1
ATOM 1612 C CA . ALA A 1 207 ? -1.190 -11.830 -10.595 1.00 95.56 207 ALA A CA 1
ATOM 1613 C C . ALA A 1 207 ? -1.607 -10.358 -10.765 1.00 95.56 207 ALA A C 1
ATOM 1615 O O . ALA A 1 207 ? -1.494 -9.803 -11.857 1.00 95.56 207 ALA A O 1
ATOM 1616 N N . THR A 1 208 ? -2.092 -9.722 -9.697 1.00 95.75 208 THR A N 1
ATOM 1617 C CA . THR A 1 208 ? -2.664 -8.372 -9.786 1.00 95.75 208 THR A CA 1
ATOM 1618 C C . THR A 1 208 ? -1.591 -7.290 -9.794 1.00 95.75 208 THR A C 1
ATOM 1620 O O . THR A 1 208 ? -1.666 -6.365 -10.602 1.00 95.75 208 THR A O 1
ATOM 1623 N N . ASN A 1 209 ? -0.552 -7.419 -8.962 1.00 97.75 209 ASN A N 1
ATOM 1624 C CA . ASN A 1 209 ? 0.559 -6.473 -8.956 1.00 97.75 209 ASN A CA 1
ATOM 1625 C C . ASN A 1 209 ? 1.523 -6.719 -10.127 1.00 97.75 209 ASN A C 1
ATOM 1627 O O . ASN A 1 209 ? 2.116 -5.763 -10.622 1.00 97.75 209 ASN A O 1
ATOM 1631 N N . GLN A 1 210 ? 1.633 -7.953 -10.636 1.00 98.25 210 GLN A N 1
ATOM 1632 C CA . GLN A 1 210 ? 2.353 -8.246 -11.878 1.00 98.25 210 GLN A CA 1
ATOM 1633 C C . GLN A 1 210 ? 1.707 -7.530 -13.066 1.00 98.25 210 GLN A C 1
ATOM 1635 O O . GLN A 1 210 ? 2.396 -6.846 -13.822 1.00 98.25 210 GLN A O 1
ATOM 1640 N N . ALA A 1 211 ? 0.383 -7.642 -13.210 1.00 96.81 211 ALA A N 1
ATOM 1641 C CA . ALA A 1 211 ? -0.372 -6.938 -14.243 1.00 96.81 211 ALA A CA 1
ATOM 1642 C C . ALA A 1 211 ? -0.165 -5.416 -14.159 1.00 96.81 211 ALA A C 1
ATOM 1644 O O . ALA A 1 211 ? 0.141 -4.766 -15.163 1.00 96.81 211 ALA A O 1
ATOM 1645 N N . ARG A 1 212 ? -0.249 -4.869 -12.939 1.00 95.75 212 ARG A N 1
ATOM 1646 C CA . ARG A 1 212 ? 0.006 -3.457 -12.622 1.00 95.75 212 ARG A CA 1
ATOM 1647 C C . ARG A 1 212 ? 1.414 -3.015 -13.037 1.00 95.75 212 ARG A C 1
ATOM 1649 O O . ARG A 1 212 ? 1.579 -1.999 -13.708 1.00 95.75 212 ARG A O 1
ATOM 1656 N N . ALA A 1 213 ? 2.432 -3.813 -12.714 1.00 98.12 213 ALA A N 1
ATOM 1657 C CA . ALA A 1 213 ? 3.820 -3.547 -13.081 1.00 98.12 213 ALA A CA 1
ATOM 1658 C C . ALA A 1 213 ? 4.053 -3.609 -14.595 1.00 98.12 213 ALA A C 1
ATOM 1660 O O . ALA A 1 213 ? 4.725 -2.741 -15.144 1.00 98.12 213 ALA A O 1
ATOM 1661 N N . ILE A 1 214 ? 3.463 -4.586 -15.290 1.00 98.31 214 ILE A N 1
ATOM 1662 C CA . ILE A 1 214 ? 3.537 -4.684 -16.754 1.00 98.31 214 ILE A CA 1
ATOM 1663 C C . ILE A 1 214 ? 2.950 -3.422 -17.401 1.00 98.31 214 ILE A C 1
ATOM 1665 O O . ILE A 1 214 ? 3.578 -2.852 -18.292 1.00 98.31 214 ILE A O 1
ATOM 1669 N N . LYS A 1 215 ? 1.802 -2.930 -16.920 1.00 96.06 215 LYS A N 1
ATOM 1670 C CA . LYS A 1 215 ? 1.217 -1.668 -17.401 1.00 96.06 215 LYS A CA 1
ATOM 1671 C C . LYS A 1 215 ? 2.082 -0.450 -17.099 1.00 96.06 215 LYS A C 1
ATOM 1673 O O . LYS A 1 215 ? 2.217 0.423 -17.956 1.00 96.06 215 LYS A O 1
ATOM 1678 N N . LEU A 1 216 ? 2.731 -0.410 -15.938 1.00 97.12 216 LEU A N 1
ATOM 1679 C CA . LEU A 1 216 ? 3.686 0.648 -15.617 1.00 97.12 216 LEU A CA 1
ATOM 1680 C C . LEU A 1 216 ? 4.873 0.649 -16.597 1.00 97.12 216 LEU A C 1
ATOM 1682 O O . LEU A 1 216 ? 5.223 1.699 -17.134 1.00 97.12 216 LEU A O 1
ATOM 1686 N N . LEU A 1 217 ? 5.450 -0.520 -16.894 1.00 98.31 217 LEU A N 1
ATOM 1687 C CA . LEU A 1 217 ? 6.553 -0.652 -17.856 1.00 98.31 217 LEU A CA 1
ATOM 1688 C C . LEU A 1 217 ? 6.124 -0.344 -19.301 1.00 98.31 217 LEU A C 1
ATOM 1690 O O . LEU A 1 217 ? 6.904 0.243 -20.053 1.00 98.31 217 LEU A O 1
ATOM 1694 N N . GLU A 1 218 ? 4.896 -0.698 -19.684 1.00 97.38 218 GLU A N 1
ATOM 1695 C CA . GLU A 1 218 ? 4.299 -0.319 -20.971 1.00 97.38 218 GLU A CA 1
ATOM 1696 C C . GLU A 1 218 ? 4.186 1.208 -21.088 1.00 97.38 218 GLU A C 1
ATOM 1698 O O . GLU A 1 218 ? 4.654 1.792 -22.064 1.00 97.38 218 GLU A O 1
ATOM 1703 N N . SER A 1 219 ? 3.669 1.879 -20.052 1.00 95.50 219 SER A N 1
ATOM 1704 C CA . SER A 1 219 ? 3.560 3.347 -20.024 1.00 95.50 219 SER A CA 1
ATOM 1705 C C . SER A 1 219 ? 4.918 4.061 -20.110 1.00 95.50 219 SER A C 1
ATOM 1707 O O . SER A 1 219 ? 5.009 5.190 -20.589 1.00 95.50 219 SER A O 1
ATOM 1709 N N . ALA A 1 220 ? 5.991 3.377 -19.701 1.00 95.69 220 ALA A N 1
ATOM 1710 C CA . ALA A 1 220 ? 7.369 3.851 -19.782 1.00 95.69 220 ALA A CA 1
ATOM 1711 C C . ALA A 1 220 ? 7.982 3.766 -21.190 1.00 95.69 220 ALA A C 1
ATOM 1713 O O . ALA A 1 220 ? 9.092 4.264 -21.418 1.00 95.69 220 ALA A O 1
ATOM 1714 N N . GLY A 1 221 ? 7.315 3.060 -22.109 1.00 96.75 221 GLY A N 1
ATOM 1715 C CA . GLY A 1 221 ? 7.868 2.692 -23.407 1.00 96.75 221 GLY A CA 1
ATOM 1716 C C . GLY A 1 221 ? 9.029 1.698 -23.310 1.00 96.75 221 GLY A C 1
ATOM 1717 O O . GLY A 1 221 ? 9.924 1.734 -24.150 1.00 96.75 221 GLY A O 1
ATOM 1718 N N . LEU A 1 222 ? 9.067 0.842 -22.279 1.00 97.88 222 LEU A N 1
ATOM 1719 C CA . LEU A 1 222 ? 10.076 -0.223 -22.161 1.00 97.88 222 LEU A CA 1
ATOM 1720 C C . LEU A 1 222 ? 9.643 -1.510 -22.876 1.00 97.88 222 LEU A C 1
ATOM 1722 O O . LEU A 1 222 ? 10.483 -2.255 -23.387 1.00 97.88 222 LEU A O 1
ATOM 1726 N N . ILE A 1 223 ? 8.335 -1.760 -22.914 1.00 98.31 223 ILE A N 1
ATOM 1727 C CA . ILE A 1 223 ? 7.702 -2.940 -23.506 1.00 98.31 223 ILE A CA 1
ATOM 1728 C C . ILE A 1 223 ? 6.409 -2.544 -24.226 1.00 98.31 223 ILE A C 1
ATOM 1730 O O . ILE A 1 223 ? 5.839 -1.495 -23.939 1.00 98.31 223 ILE A O 1
ATOM 1734 N N . GLU A 1 224 ? 5.935 -3.408 -25.118 1.00 98.25 224 GLU A N 1
ATOM 1735 C CA . GLU A 1 224 ? 4.588 -3.340 -25.698 1.00 98.25 224 GLU A CA 1
ATOM 1736 C C . GLU A 1 224 ? 3.774 -4.544 -25.217 1.00 98.25 224 GLU A C 1
ATOM 1738 O O . GLU A 1 224 ? 4.312 -5.650 -25.075 1.00 98.25 224 GLU A O 1
ATOM 1743 N N . VAL A 1 225 ? 2.482 -4.336 -24.964 1.00 98.06 225 VAL A N 1
ATOM 1744 C CA . VAL A 1 225 ? 1.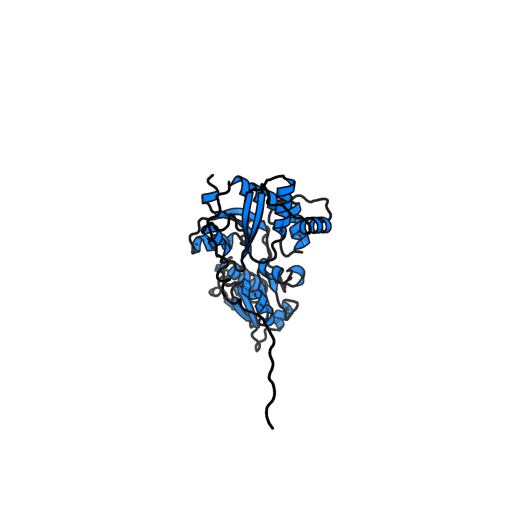565 -5.364 -24.463 1.00 98.06 225 VAL A CA 1
ATOM 1745 C C . VAL A 1 225 ? 0.394 -5.506 -25.428 1.00 98.06 225 VAL A C 1
ATOM 1747 O O . VAL A 1 225 ? -0.076 -4.522 -25.995 1.00 98.06 225 VAL A O 1
ATOM 1750 N N . ASP A 1 226 ? -0.102 -6.730 -25.603 1.00 97.50 226 ASP A N 1
ATOM 1751 C CA . ASP A 1 226 ? -1.311 -6.991 -26.379 1.00 97.50 226 ASP A CA 1
ATOM 1752 C C . ASP A 1 226 ? -2.490 -6.170 -25.815 1.00 97.50 226 ASP A C 1
ATOM 1754 O O . ASP A 1 226 ? -2.904 -6.399 -24.669 1.00 97.50 226 ASP A O 1
ATOM 1758 N N . PRO A 1 227 ? -3.078 -5.242 -26.596 1.00 94.06 227 PRO A N 1
ATOM 1759 C CA . PRO A 1 227 ? -4.215 -4.447 -26.144 1.00 94.06 227 PRO A CA 1
ATOM 1760 C C . PRO A 1 227 ? -5.415 -5.297 -25.705 1.00 94.06 227 PRO A C 1
ATOM 1762 O O . PRO A 1 227 ? -6.187 -4.867 -24.847 1.00 94.06 227 PRO A O 1
ATOM 1765 N N . ALA A 1 228 ? -5.570 -6.513 -26.247 1.00 94.88 228 ALA A N 1
ATOM 1766 C CA . ALA A 1 228 ? -6.652 -7.426 -25.883 1.00 94.88 228 ALA A CA 1
ATOM 1767 C C . ALA A 1 228 ? -6.563 -7.928 -24.430 1.00 94.88 228 ALA A C 1
ATOM 1769 O O . ALA A 1 228 ? -7.573 -8.363 -23.876 1.00 94.88 228 ALA A O 1
ATOM 1770 N N . ALA A 1 229 ? -5.393 -7.830 -23.788 1.00 91.69 229 ALA A N 1
ATOM 1771 C CA . ALA A 1 229 ? -5.211 -8.198 -22.385 1.00 91.69 229 ALA A CA 1
ATOM 1772 C C . ALA A 1 229 ? -5.854 -7.199 -21.398 1.00 91.69 229 ALA A C 1
ATOM 1774 O O . ALA A 1 229 ? -5.987 -7.497 -20.207 1.00 91.69 229 ALA A O 1
ATOM 1775 N N . GLY A 1 230 ? -6.266 -6.016 -21.872 1.00 87.56 230 GLY A N 1
ATOM 1776 C CA . GLY A 1 230 ? -6.916 -4.998 -21.047 1.00 87.56 230 GLY A CA 1
ATOM 1777 C C . GLY A 1 230 ? -6.066 -4.603 -19.835 1.00 87.56 230 GLY A C 1
ATOM 1778 O O . GLY A 1 230 ? -4.865 -4.379 -19.963 1.00 87.56 230 GLY A O 1
ATOM 1779 N N . TYR A 1 231 ? -6.688 -4.529 -18.655 1.00 84.06 231 TYR A N 1
ATOM 1780 C CA . TYR A 1 231 ? -6.038 -4.143 -17.391 1.00 84.06 231 TYR A CA 1
ATOM 1781 C C . TYR A 1 231 ? -5.332 -5.291 -16.656 1.00 84.06 231 TYR A C 1
ATOM 1783 O O . TYR A 1 231 ? -4.668 -5.044 -15.655 1.00 84.06 231 TYR A O 1
ATOM 1791 N N . ASN A 1 232 ? -5.440 -6.530 -17.149 1.00 89.25 232 ASN A N 1
ATOM 1792 C CA . ASN A 1 232 ? -4.887 -7.714 -16.488 1.00 89.25 232 ASN A CA 1
ATOM 1793 C C . ASN A 1 232 ? -3.863 -8.448 -17.373 1.00 89.25 232 ASN A C 1
ATOM 1795 O O . ASN A 1 232 ? -4.027 -9.646 -17.628 1.00 89.25 232 ASN A O 1
ATOM 1799 N N . PRO A 1 233 ? -2.826 -7.770 -17.903 1.00 95.69 233 PRO A N 1
ATOM 1800 C CA . PRO A 1 233 ? -1.806 -8.465 -18.665 1.00 95.69 233 PRO A CA 1
ATOM 1801 C C . PRO A 1 233 ? -1.012 -9.440 -17.791 1.00 95.69 233 PRO A C 1
ATOM 1803 O O . PRO A 1 233 ? -0.852 -9.273 -16.589 1.00 95.69 233 PRO A O 1
ATOM 1806 N N . GLU A 1 234 ? -0.477 -10.458 -18.450 1.00 97.19 234 GLU A N 1
ATOM 1807 C CA . GLU A 1 234 ? 0.416 -11.464 -17.888 1.00 97.19 234 GLU A CA 1
ATOM 1808 C C . GLU A 1 234 ? 1.696 -11.409 -18.722 1.00 97.19 234 GLU A C 1
ATOM 1810 O O . GLU A 1 234 ? 1.690 -10.867 -19.830 1.00 97.19 234 GLU A O 1
ATOM 1815 N N . MET A 1 235 ? 2.770 -12.048 -18.265 1.00 98.00 235 MET A N 1
ATOM 1816 C CA . MET A 1 235 ? 4.035 -12.104 -19.012 1.00 98.00 235 MET A CA 1
ATOM 1817 C C . MET A 1 235 ? 3.868 -12.549 -20.477 1.00 98.00 235 MET A C 1
ATOM 1819 O O . MET A 1 235 ? 4.527 -12.013 -21.362 1.00 98.00 235 MET A O 1
ATOM 1823 N N . LYS A 1 236 ? 2.947 -13.485 -20.757 1.00 97.56 236 LYS A N 1
ATOM 1824 C CA . LYS A 1 236 ? 2.660 -13.978 -22.120 1.00 97.56 236 LYS A CA 1
ATOM 1825 C C . LYS A 1 236 ? 2.018 -12.934 -23.046 1.00 97.56 236 LYS A C 1
ATOM 1827 O O . LYS A 1 236 ? 1.996 -13.143 -24.253 1.00 97.56 236 LYS A O 1
ATOM 1832 N N . HIS A 1 237 ? 1.461 -11.860 -22.485 1.00 98.50 237 HIS A N 1
ATOM 1833 C CA . HIS A 1 237 ? 0.830 -10.770 -23.229 1.00 98.50 237 HIS A CA 1
ATOM 1834 C C . HIS A 1 237 ? 1.837 -9.680 -23.629 1.00 98.50 237 HIS A C 1
ATOM 1836 O O . HIS A 1 237 ? 1.461 -8.762 -24.350 1.00 98.50 237 HIS A O 1
ATOM 1842 N N . ILE A 1 238 ? 3.101 -9.760 -23.195 1.00 98.38 238 ILE A N 1
ATOM 1843 C CA . ILE A 1 238 ? 4.163 -8.861 -23.663 1.00 98.38 238 ILE A CA 1
ATOM 1844 C C . ILE A 1 238 ? 4.514 -9.246 -25.103 1.00 98.38 238 ILE A C 1
ATOM 1846 O O . ILE A 1 238 ? 5.031 -10.335 -25.356 1.00 98.38 238 ILE A O 1
ATOM 1850 N N . THR A 1 239 ? 4.225 -8.361 -26.053 1.00 98.12 239 THR A N 1
ATOM 1851 C CA . THR A 1 239 ? 4.419 -8.614 -27.488 1.00 98.12 239 THR A CA 1
ATOM 1852 C C . THR A 1 239 ? 5.787 -8.173 -27.979 1.00 98.12 239 THR A C 1
ATOM 1854 O O . THR A 1 239 ? 6.279 -8.707 -28.973 1.00 98.12 239 THR A O 1
ATOM 1857 N N . ASN A 1 240 ? 6.405 -7.202 -27.303 1.00 97.94 240 ASN A N 1
ATOM 1858 C CA . ASN A 1 240 ? 7.692 -6.657 -27.707 1.00 97.94 240 ASN A CA 1
ATOM 1859 C C . ASN A 1 240 ? 8.472 -6.080 -26.519 1.00 97.94 240 ASN A C 1
ATOM 1861 O O . ASN A 1 240 ? 7.890 -5.520 -25.590 1.00 97.94 240 ASN A O 1
ATOM 1865 N N . TYR A 1 241 ? 9.798 -6.168 -26.594 1.00 98.00 241 TYR A N 1
ATOM 1866 C CA . TYR A 1 241 ? 10.722 -5.500 -25.680 1.00 98.00 241 TYR A CA 1
ATOM 1867 C C . TYR A 1 241 ? 11.435 -4.400 -26.466 1.00 98.00 241 TYR A C 1
ATOM 1869 O O . TYR A 1 241 ? 12.263 -4.690 -27.327 1.00 98.00 241 TYR A O 1
ATOM 1877 N N . LEU A 1 242 ? 11.093 -3.138 -26.190 1.00 97.50 242 LEU A N 1
ATOM 1878 C CA . LEU A 1 242 ? 11.599 -1.978 -26.941 1.00 97.50 242 LEU A CA 1
ATOM 1879 C C . LEU A 1 242 ? 13.059 -1.647 -26.609 1.00 97.50 242 LEU A C 1
ATOM 1881 O O . LEU A 1 242 ? 13.742 -0.973 -27.375 1.00 97.50 242 LEU A O 1
ATOM 1885 N N . TYR A 1 243 ? 13.536 -2.156 -25.476 1.00 97.62 243 TYR A N 1
ATOM 1886 C CA . TYR A 1 243 ? 14.914 -2.075 -25.014 1.00 97.62 243 TYR A CA 1
ATOM 1887 C C . TYR A 1 243 ? 15.417 -3.475 -24.657 1.00 97.62 243 TYR A C 1
ATOM 1889 O O . TYR A 1 243 ? 14.621 -4.383 -24.409 1.00 97.62 243 TYR A O 1
ATOM 1897 N N . ASN A 1 244 ? 16.741 -3.660 -24.587 1.00 97.31 244 ASN A N 1
ATOM 1898 C CA . ASN A 1 244 ? 17.347 -4.928 -24.173 1.00 97.31 244 ASN A CA 1
ATOM 1899 C C . ASN A 1 244 ? 17.161 -5.153 -22.661 1.00 97.31 244 ASN A C 1
ATOM 1901 O O . ASN A 1 244 ? 18.078 -4.980 -21.858 1.00 97.31 244 ASN A O 1
ATOM 1905 N N . VAL A 1 245 ? 15.937 -5.496 -22.269 1.00 97.62 245 VAL A N 1
ATOM 1906 C CA . VAL A 1 245 ? 15.522 -5.704 -20.883 1.00 97.62 245 VAL A CA 1
ATOM 1907 C C . VAL A 1 245 ? 15.092 -7.151 -20.664 1.00 97.62 245 VAL A C 1
ATOM 1909 O O . VAL A 1 245 ? 14.637 -7.849 -21.569 1.00 97.62 245 VAL A O 1
ATOM 1912 N N . GLU A 1 246 ? 15.250 -7.618 -19.437 1.00 98.06 246 GLU A N 1
ATOM 1913 C CA . GLU A 1 246 ? 14.712 -8.870 -18.926 1.00 98.06 246 GLU A CA 1
ATOM 1914 C C . GLU A 1 246 ? 13.778 -8.532 -17.764 1.00 98.06 246 GLU A C 1
ATOM 1916 O O . GLU A 1 246 ? 14.223 -8.013 -16.741 1.00 98.06 246 GLU A O 1
ATOM 1921 N N . VAL A 1 247 ? 12.484 -8.796 -17.937 1.00 98.69 247 VAL A N 1
ATOM 1922 C CA . VAL A 1 247 ? 11.477 -8.596 -16.888 1.00 98.69 247 VAL A CA 1
ATOM 1923 C C . VAL A 1 247 ? 11.401 -9.866 -16.045 1.00 98.69 247 VAL A C 1
ATOM 1925 O O . VAL A 1 247 ? 11.141 -10.944 -16.579 1.00 98.69 247 VAL A O 1
ATOM 1928 N N . ILE A 1 248 ? 11.649 -9.737 -14.742 1.00 98.69 248 ILE A N 1
ATOM 1929 C CA . ILE A 1 248 ? 11.794 -10.855 -13.808 1.00 98.69 248 ILE A CA 1
ATOM 1930 C C . ILE A 1 248 ? 10.691 -10.770 -12.746 1.00 98.69 248 ILE A C 1
ATOM 1932 O O . ILE A 1 248 ? 10.780 -9.925 -11.854 1.00 98.69 248 ILE A O 1
ATOM 1936 N N . PRO A 1 249 ? 9.667 -11.639 -12.808 1.00 98.56 249 PRO A N 1
ATOM 1937 C CA . PRO A 1 249 ? 8.725 -11.822 -11.711 1.00 98.56 249 PRO A CA 1
ATOM 1938 C C . PRO A 1 249 ? 9.443 -12.263 -10.434 1.00 98.56 249 PRO A C 1
ATOM 1940 O O . PRO A 1 249 ? 10.295 -13.152 -10.462 1.00 98.56 249 PRO A O 1
ATOM 1943 N N . THR A 1 250 ? 9.133 -11.629 -9.314 1.00 98.62 250 THR A N 1
ATOM 1944 C CA . THR A 1 250 ? 9.719 -11.898 -8.000 1.00 98.62 250 THR A CA 1
ATOM 1945 C C . THR A 1 250 ? 8.724 -11.511 -6.914 1.00 98.62 250 THR A C 1
ATOM 1947 O O . THR A 1 250 ? 7.972 -10.552 -7.077 1.00 98.62 250 THR A O 1
ATOM 1950 N N . THR A 1 251 ? 8.735 -12.229 -5.794 1.00 97.75 251 THR A N 1
ATOM 1951 C CA . THR A 1 251 ? 7.858 -11.943 -4.655 1.00 97.75 251 THR A CA 1
ATOM 1952 C C . THR A 1 251 ? 8.050 -10.508 -4.163 1.00 97.75 251 THR A C 1
ATOM 1954 O O . THR A 1 251 ? 9.178 -10.015 -4.067 1.00 97.75 251 THR A O 1
ATOM 1957 N N . ALA A 1 252 ? 6.937 -9.809 -3.923 1.00 98.00 252 ALA A N 1
ATOM 1958 C CA . ALA A 1 252 ? 6.920 -8.355 -3.756 1.00 98.00 252 ALA A CA 1
ATOM 1959 C C . ALA A 1 252 ? 7.817 -7.850 -2.608 1.00 98.00 252 ALA A C 1
ATOM 1961 O O . ALA A 1 252 ? 8.498 -6.836 -2.766 1.00 98.00 252 ALA A O 1
ATOM 1962 N N . ASP A 1 253 ? 7.881 -8.590 -1.501 1.00 97.12 253 ASP A N 1
ATOM 1963 C CA . ASP A 1 253 ? 8.719 -8.303 -0.328 1.00 97.12 253 ASP A CA 1
ATOM 1964 C C . ASP A 1 253 ? 10.228 -8.428 -0.608 1.00 97.12 253 ASP A C 1
ATOM 1966 O O . ASP A 1 253 ? 11.053 -7.821 0.073 1.00 97.12 253 ASP A O 1
ATOM 1970 N N . THR A 1 254 ? 10.608 -9.181 -1.641 1.00 98.12 254 THR A N 1
ATOM 1971 C CA . THR A 1 254 ? 12.007 -9.419 -2.018 1.00 98.12 254 THR A CA 1
ATOM 1972 C C . THR A 1 254 ? 12.560 -8.315 -2.927 1.00 98.12 254 THR A C 1
ATOM 1974 O O . THR A 1 254 ? 13.761 -8.028 -2.898 1.00 98.12 254 THR A O 1
ATOM 1977 N N . LEU A 1 255 ? 11.708 -7.650 -3.714 1.00 98.62 255 LEU A N 1
ATOM 1978 C CA . LEU A 1 255 ? 12.103 -6.648 -4.716 1.00 98.62 255 LEU A CA 1
ATOM 1979 C C . LEU A 1 255 ? 12.974 -5.491 -4.185 1.00 98.62 255 LEU A C 1
ATOM 1981 O O . LEU A 1 255 ? 13.923 -5.130 -4.892 1.00 98.62 255 LEU A O 1
ATOM 1985 N N . PRO A 1 256 ? 12.746 -4.932 -2.974 1.00 97.88 256 PRO A N 1
ATOM 1986 C CA . PRO A 1 256 ? 13.618 -3.897 -2.412 1.00 97.88 256 PRO A CA 1
ATOM 1987 C C . PRO A 1 256 ? 15.083 -4.331 -2.301 1.00 97.88 256 PRO A C 1
ATOM 1989 O O . PRO A 1 256 ? 15.991 -3.567 -2.629 1.00 97.88 256 PRO A O 1
ATOM 1992 N N . SER A 1 257 ? 15.330 -5.583 -1.900 1.00 97.69 257 SER A N 1
ATOM 1993 C CA . SER A 1 257 ? 16.690 -6.111 -1.725 1.00 97.69 257 SER A CA 1
ATOM 1994 C C . SER A 1 257 ? 17.455 -6.253 -3.047 1.00 97.69 257 SER A C 1
ATOM 1996 O O . SER A 1 257 ? 18.686 -6.210 -3.066 1.00 97.69 257 SER A O 1
ATOM 1998 N N . LEU A 1 258 ? 16.730 -6.345 -4.166 1.00 98.62 258 LEU A N 1
ATOM 1999 C CA . LEU A 1 258 ? 17.285 -6.557 -5.500 1.00 98.62 258 LEU A CA 1
ATOM 2000 C C . LEU A 1 258 ? 17.672 -5.257 -6.214 1.00 98.62 258 LEU A C 1
ATOM 2002 O O . LEU A 1 258 ? 18.256 -5.319 -7.292 1.00 98.62 258 LEU A O 1
ATOM 2006 N N . LEU A 1 259 ? 17.433 -4.078 -5.625 1.00 98.38 259 LEU A N 1
ATOM 2007 C CA . LEU A 1 259 ? 17.781 -2.783 -6.236 1.00 98.38 259 LEU A CA 1
ATOM 2008 C C . LEU A 1 259 ? 19.284 -2.609 -6.522 1.00 98.38 259 LEU A C 1
ATOM 2010 O O . LEU A 1 259 ? 19.663 -1.806 -7.377 1.00 98.38 259 LEU A O 1
ATOM 2014 N N . ASN A 1 260 ? 20.150 -3.355 -5.829 1.00 97.31 260 ASN A N 1
ATOM 2015 C CA . ASN A 1 260 ? 21.592 -3.360 -6.090 1.00 97.31 260 ASN A CA 1
ATOM 2016 C C . ASN A 1 260 ? 21.998 -4.346 -7.197 1.00 97.31 260 ASN A C 1
ATOM 2018 O O . ASN A 1 260 ? 22.985 -4.103 -7.901 1.00 97.31 260 ASN A O 1
ATOM 2022 N N . ASP A 1 261 ? 21.230 -5.415 -7.389 1.00 97.94 261 ASP A N 1
ATOM 2023 C CA . ASP A 1 261 ? 21.527 -6.477 -8.351 1.00 97.94 261 ASP A CA 1
ATOM 2024 C C . ASP A 1 261 ? 20.869 -6.217 -9.708 1.00 97.94 261 ASP A C 1
ATOM 2026 O O . ASP A 1 261 ? 21.452 -6.498 -10.759 1.00 97.94 261 ASP A O 1
ATOM 2030 N N . TYR A 1 262 ? 19.664 -5.651 -9.706 1.00 98.50 262 TYR A N 1
ATOM 2031 C CA . TYR A 1 262 ? 18.880 -5.344 -10.897 1.00 98.50 262 TYR A CA 1
ATOM 2032 C C . TYR A 1 262 ? 19.045 -3.880 -11.293 1.00 98.50 262 TYR A C 1
ATOM 2034 O O . TYR A 1 262 ? 19.523 -3.048 -10.522 1.00 98.50 262 TYR A O 1
ATOM 2042 N N . ALA A 1 263 ? 18.709 -3.556 -12.542 1.00 98.56 263 ALA A N 1
ATOM 2043 C CA . ALA A 1 263 ? 18.778 -2.175 -13.003 1.00 98.56 263 ALA A CA 1
ATOM 2044 C C . ALA A 1 263 ? 17.639 -1.335 -12.432 1.00 98.56 263 ALA A C 1
ATOM 2046 O O . ALA A 1 263 ? 17.855 -0.163 -12.135 1.00 98.56 263 ALA A O 1
ATOM 2047 N N . ALA A 1 264 ? 16.464 -1.934 -12.250 1.00 98.75 264 ALA A N 1
ATOM 2048 C CA . ALA A 1 264 ? 15.339 -1.329 -11.559 1.00 98.75 264 ALA A CA 1
ATOM 2049 C C . ALA A 1 264 ? 14.387 -2.405 -11.010 1.00 98.75 264 ALA A C 1
ATOM 2051 O O . ALA A 1 264 ? 14.410 -3.547 -11.472 1.00 98.75 264 ALA A O 1
ATOM 2052 N N . CYS A 1 265 ? 13.528 -2.036 -10.063 1.00 98.88 265 CYS A N 1
ATOM 2053 C CA . CYS A 1 265 ? 12.435 -2.878 -9.572 1.00 98.88 265 CYS A CA 1
ATOM 2054 C C . CYS A 1 265 ? 11.154 -2.048 -9.459 1.00 98.88 265 CYS A C 1
ATOM 2056 O O . CYS A 1 265 ? 11.207 -0.913 -8.983 1.00 98.88 265 CYS A O 1
ATOM 2058 N N . THR A 1 266 ? 10.006 -2.591 -9.870 1.00 98.62 266 THR A N 1
ATOM 2059 C CA . THR A 1 266 ? 8.706 -2.000 -9.516 1.00 98.62 266 THR A CA 1
ATOM 2060 C C . THR A 1 266 ? 8.354 -2.434 -8.100 1.00 98.62 266 THR A C 1
ATOM 2062 O O . THR A 1 266 ? 8.230 -3.631 -7.861 1.00 98.62 266 THR A O 1
ATOM 2065 N N . ILE A 1 267 ? 8.210 -1.501 -7.163 1.00 98.50 267 ILE A N 1
ATOM 2066 C CA . ILE A 1 267 ? 8.028 -1.808 -5.738 1.00 98.50 267 ILE A CA 1
ATOM 2067 C C . ILE A 1 267 ? 6.718 -1.181 -5.256 1.00 98.50 267 ILE A C 1
ATOM 2069 O O . ILE A 1 267 ? 6.463 0.001 -5.496 1.00 98.50 267 ILE A O 1
ATOM 2073 N N . ASN A 1 268 ? 5.877 -1.980 -4.596 1.00 97.50 268 ASN A N 1
ATOM 2074 C CA . ASN A 1 268 ? 4.652 -1.515 -3.946 1.00 97.50 268 ASN A CA 1
ATOM 2075 C C . ASN A 1 268 ? 4.974 -0.510 -2.829 1.00 97.50 268 ASN A C 1
ATOM 2077 O O . ASN A 1 268 ? 5.967 -0.680 -2.123 1.00 97.50 268 ASN A O 1
ATOM 2081 N N . GLY A 1 269 ? 4.104 0.488 -2.624 1.00 94.75 269 GLY A N 1
ATOM 2082 C CA . GLY A 1 269 ? 4.319 1.551 -1.631 1.00 94.75 269 GLY A CA 1
ATOM 2083 C C . GLY A 1 269 ? 4.692 1.030 -0.240 1.00 94.75 269 GLY A C 1
ATOM 2084 O O . GLY A 1 269 ? 5.681 1.491 0.314 1.00 94.75 269 GLY A O 1
ATOM 2085 N N . THR A 1 270 ? 4.010 -0.015 0.245 1.00 94.12 270 THR A N 1
ATOM 2086 C CA . THR A 1 270 ? 4.316 -0.695 1.518 1.00 94.12 270 THR A CA 1
ATOM 2087 C C . THR A 1 270 ? 5.804 -1.004 1.689 1.00 94.12 270 THR A C 1
ATOM 2089 O O . THR A 1 270 ? 6.421 -0.594 2.666 1.00 94.12 270 THR A O 1
ATOM 2092 N N . TYR A 1 271 ? 6.400 -1.679 0.705 1.00 96.81 271 TYR A N 1
ATOM 2093 C CA . TYR A 1 271 ? 7.793 -2.115 0.769 1.00 96.81 271 TYR A CA 1
ATOM 2094 C C . TYR A 1 271 ? 8.786 -1.011 0.399 1.00 96.81 271 TYR A C 1
ATOM 2096 O O . TYR A 1 271 ? 9.933 -1.047 0.837 1.00 96.81 271 TYR A O 1
ATOM 2104 N N . ALA A 1 272 ? 8.370 -0.031 -0.408 1.00 96.69 272 ALA A N 1
ATOM 2105 C CA . ALA A 1 272 ? 9.195 1.126 -0.735 1.00 96.69 272 ALA A CA 1
ATOM 2106 C C . ALA A 1 272 ? 9.380 2.030 0.497 1.00 96.69 272 ALA A C 1
ATOM 2108 O O . ALA A 1 272 ? 10.509 2.395 0.829 1.00 96.69 272 ALA A O 1
ATOM 2109 N N . THR A 1 273 ? 8.292 2.336 1.207 1.00 94.56 273 THR A N 1
ATOM 2110 C CA . THR A 1 273 ? 8.312 3.186 2.403 1.00 94.56 273 THR A CA 1
ATOM 2111 C C . THR A 1 273 ? 9.107 2.553 3.546 1.00 94.56 273 THR A C 1
ATOM 2113 O O . THR A 1 273 ? 9.867 3.264 4.198 1.00 94.56 273 THR A O 1
ATOM 2116 N N . ASP A 1 274 ? 9.050 1.226 3.715 1.00 94.06 274 ASP A N 1
ATOM 2117 C CA . ASP A 1 274 ? 9.828 0.495 4.733 1.00 94.06 274 ASP A CA 1
ATOM 2118 C C . ASP A 1 274 ? 11.349 0.673 4.603 1.00 94.06 274 ASP A C 1
ATOM 2120 O O . ASP A 1 274 ? 12.072 0.665 5.598 1.00 94.06 274 ASP A O 1
ATOM 2124 N N . ILE A 1 275 ? 11.853 0.868 3.381 1.00 94.88 275 ILE A N 1
ATOM 2125 C CA . ILE A 1 275 ? 13.273 1.164 3.134 1.00 94.88 275 ILE A CA 1
ATOM 2126 C C . ILE A 1 275 ? 13.537 2.661 2.921 1.00 94.88 275 ILE A C 1
ATOM 2128 O O . ILE A 1 275 ? 14.604 3.054 2.447 1.00 94.88 275 ILE A O 1
ATOM 2132 N N . GLY A 1 276 ? 12.565 3.503 3.276 1.00 93.81 276 GLY A N 1
ATOM 2133 C CA . GLY A 1 276 ? 12.655 4.955 3.238 1.00 93.81 276 GLY A CA 1
ATOM 2134 C C . GLY A 1 276 ? 12.509 5.574 1.852 1.00 93.81 276 GLY A C 1
ATOM 2135 O O . GLY A 1 276 ? 12.774 6.768 1.727 1.00 93.81 276 GLY A O 1
ATOM 2136 N N . LEU A 1 277 ? 12.105 4.824 0.820 1.00 95.12 277 LEU A N 1
ATOM 2137 C CA . LEU A 1 277 ? 11.859 5.374 -0.516 1.00 95.12 277 LEU A CA 1
ATOM 2138 C C . LEU A 1 277 ? 10.526 6.129 -0.562 1.00 95.12 277 LEU A C 1
ATOM 2140 O O . LEU A 1 277 ? 9.516 5.679 -0.024 1.00 95.12 277 LEU A O 1
ATOM 2144 N N . SER A 1 278 ? 10.517 7.263 -1.261 1.00 92.88 278 SER A N 1
ATOM 2145 C CA . SER A 1 278 ? 9.305 8.018 -1.592 1.00 92.88 278 SER A CA 1
ATOM 2146 C C . SER A 1 278 ? 9.163 8.105 -3.115 1.00 92.88 278 SER A C 1
ATOM 2148 O O . SER A 1 278 ? 10.160 8.379 -3.792 1.00 92.88 278 SER A O 1
ATOM 2150 N N . PRO A 1 279 ? 7.961 7.881 -3.687 1.00 93.12 279 PRO A N 1
ATOM 2151 C CA . PRO A 1 279 ? 7.742 7.994 -5.126 1.00 93.12 279 PRO A CA 1
ATOM 2152 C C . PRO A 1 279 ? 8.254 9.311 -5.719 1.00 93.12 279 PRO A C 1
ATOM 2154 O O . PRO A 1 279 ? 9.030 9.294 -6.667 1.00 93.12 279 PRO A O 1
ATOM 2157 N N . SER A 1 280 ? 7.899 10.449 -5.126 1.00 90.94 280 SER A N 1
ATOM 2158 C CA . SER A 1 280 ? 8.196 11.775 -5.684 1.00 90.94 280 SER A CA 1
ATOM 2159 C C . SER A 1 280 ? 9.678 12.142 -5.682 1.00 90.94 280 SER A C 1
ATOM 2161 O O . SER A 1 280 ? 10.126 12.948 -6.498 1.00 90.94 280 SER A O 1
ATOM 2163 N N . ARG A 1 281 ? 10.451 11.535 -4.776 1.00 93.62 281 ARG A N 1
ATOM 2164 C CA . ARG A 1 281 ? 11.890 11.767 -4.641 1.00 93.62 281 ARG A CA 1
ATOM 2165 C C . ARG A 1 281 ? 12.731 10.744 -5.400 1.00 93.62 281 ARG A C 1
ATOM 2167 O O . ARG A 1 281 ? 13.764 11.112 -5.956 1.00 93.62 281 ARG A O 1
ATOM 2174 N N . ASP A 1 282 ? 12.329 9.475 -5.372 1.00 96.31 282 ASP A N 1
ATOM 2175 C CA . ASP A 1 282 ? 13.208 8.360 -5.738 1.00 96.31 282 ASP A CA 1
ATOM 2176 C C . ASP A 1 282 ? 12.716 7.537 -6.937 1.00 96.31 282 ASP A C 1
ATOM 2178 O O . ASP A 1 282 ? 13.498 6.755 -7.488 1.00 96.31 282 ASP A O 1
ATOM 2182 N N . ALA A 1 283 ? 11.447 7.656 -7.341 1.00 97.38 283 ALA A N 1
ATOM 2183 C CA . ALA A 1 283 ? 10.929 6.855 -8.443 1.00 97.38 283 ALA A CA 1
ATOM 2184 C C . ALA A 1 283 ? 11.405 7.379 -9.803 1.00 97.38 283 ALA A C 1
ATOM 2186 O O . ALA A 1 283 ? 11.405 8.575 -10.083 1.00 97.38 283 ALA A O 1
ATOM 2187 N N . LEU A 1 284 ? 11.736 6.448 -10.693 1.00 98.06 284 LEU A N 1
ATOM 2188 C CA . LEU A 1 284 ? 11.950 6.709 -12.115 1.00 98.06 284 LEU A CA 1
ATOM 2189 C C . LEU A 1 284 ? 10.619 6.895 -12.852 1.00 98.06 284 LEU A C 1
ATOM 2191 O O . LEU A 1 284 ? 10.561 7.582 -13.870 1.00 98.06 284 LEU A O 1
ATOM 2195 N N . ILE A 1 285 ? 9.573 6.217 -12.368 1.00 96.06 285 ILE A N 1
ATOM 2196 C CA . ILE A 1 285 ? 8.210 6.242 -12.898 1.00 96.06 285 ILE A CA 1
ATOM 2197 C C . ILE A 1 285 ? 7.253 6.004 -11.736 1.00 96.06 285 ILE A C 1
ATOM 2199 O O . ILE A 1 285 ? 7.485 5.099 -10.932 1.00 96.06 285 ILE A O 1
ATOM 2203 N N . ILE A 1 286 ? 6.165 6.763 -11.700 1.00 95.12 286 ILE A N 1
ATOM 2204 C CA . ILE A 1 286 ? 5.070 6.607 -10.745 1.00 95.12 286 ILE A CA 1
ATOM 2205 C C . ILE A 1 286 ? 3.820 6.242 -11.539 1.00 95.12 286 ILE A C 1
ATOM 2207 O O . ILE A 1 286 ? 3.521 6.866 -12.558 1.00 95.12 286 ILE A O 1
ATOM 2211 N N . GLU A 1 287 ? 3.093 5.226 -11.092 1.00 92.62 287 GLU A N 1
ATOM 2212 C CA . GLU A 1 287 ? 1.826 4.850 -11.701 1.00 92.62 287 GLU A CA 1
ATOM 2213 C C . GLU A 1 287 ? 0.802 5.985 -11.594 1.00 92.62 287 GLU A C 1
ATOM 2215 O O . GLU A 1 287 ? 0.474 6.463 -10.503 1.00 92.62 287 GLU A O 1
ATOM 2220 N N . SER A 1 288 ? 0.230 6.358 -12.740 1.00 85.06 288 SER A N 1
ATOM 2221 C CA . SER A 1 288 ? -0.908 7.267 -12.788 1.00 85.06 288 SER A CA 1
ATOM 2222 C C . SER A 1 288 ? -2.158 6.582 -12.237 1.00 85.06 288 SER A C 1
ATOM 2224 O O . SER A 1 288 ? -2.559 5.519 -12.707 1.00 85.06 288 SER A O 1
ATOM 2226 N N . GLN A 1 289 ? -2.778 7.205 -11.239 1.00 75.12 289 GLN A N 1
ATOM 2227 C CA . GLN A 1 289 ? -4.026 6.724 -10.657 1.00 75.12 289 GLN A CA 1
ATOM 2228 C C . GLN A 1 289 ? -5.212 7.272 -11.454 1.00 75.12 289 GLN A C 1
ATOM 2230 O O . GLN A 1 289 ? -5.258 8.464 -11.765 1.00 75.12 289 GLN A O 1
ATOM 2235 N N . GLY A 1 290 ? -6.179 6.411 -11.775 1.00 66.50 290 GLY A N 1
ATOM 2236 C CA . GLY A 1 290 ? -7.441 6.842 -12.375 1.00 66.50 290 GLY A CA 1
ATOM 2237 C C . GLY A 1 290 ? -8.236 7.726 -11.411 1.00 66.50 290 GLY A C 1
ATOM 2238 O O . GLY A 1 290 ? -8.307 7.435 -10.218 1.00 66.50 290 GLY A O 1
ATOM 2239 N N . THR A 1 291 ? -8.834 8.803 -11.925 1.00 57.97 291 THR A N 1
ATOM 2240 C CA . THR A 1 291 ? -9.644 9.766 -11.153 1.00 57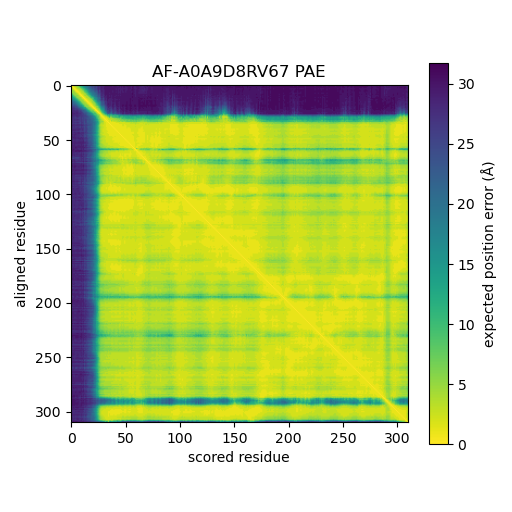.97 291 THR A CA 1
ATOM 2241 C C . THR A 1 291 ? -11.152 9.550 -11.304 1.00 57.97 291 THR A C 1
ATOM 2243 O O . THR A 1 291 ? -11.946 10.318 -10.773 1.00 57.97 291 THR A O 1
ATOM 2246 N N . ASP A 1 292 ? -11.570 8.510 -12.027 1.00 61.75 292 ASP A N 1
ATOM 2247 C CA . ASP A 1 292 ? -12.970 8.217 -12.354 1.00 61.75 292 ASP A CA 1
ATOM 2248 C C . ASP A 1 292 ? -13.729 7.459 -11.246 1.00 61.75 292 ASP A C 1
ATOM 2250 O O . ASP A 1 292 ? -14.862 7.027 -11.454 1.00 61.75 292 ASP A O 1
ATOM 2254 N N . GLY A 1 293 ? -13.113 7.300 -10.068 1.00 60.53 293 GLY A N 1
ATOM 2255 C CA . GLY A 1 293 ? -13.706 6.669 -8.885 1.00 60.53 293 GLY A CA 1
ATOM 2256 C C . GLY A 1 293 ? -13.730 5.135 -8.902 1.00 60.53 293 GLY A C 1
ATOM 2257 O O . GLY A 1 293 ? -14.085 4.532 -7.895 1.00 60.53 293 GLY A O 1
ATOM 2258 N N . ASN A 1 294 ? -13.306 4.485 -9.993 1.00 71.00 294 ASN A N 1
ATOM 2259 C CA . ASN A 1 294 ? -13.311 3.020 -10.134 1.00 71.00 294 ASN A CA 1
ATOM 2260 C C . ASN A 1 294 ? -11.912 2.396 -10.027 1.00 71.00 294 ASN A C 1
ATOM 2262 O O . ASN A 1 294 ? -11.662 1.327 -10.583 1.00 71.00 294 ASN A O 1
ATOM 2266 N N . ASN A 1 295 ? -10.985 3.050 -9.325 1.00 84.75 295 ASN A N 1
ATOM 2267 C CA . ASN A 1 295 ? -9.614 2.567 -9.211 1.00 84.75 295 ASN A CA 1
ATOM 2268 C C . ASN A 1 295 ? -9.565 1.220 -8.443 1.00 84.75 295 ASN A C 1
ATOM 2270 O O . ASN A 1 295 ? -9.840 1.191 -7.238 1.00 84.75 295 ASN A O 1
ATOM 2274 N N . PRO A 1 296 ? -9.188 0.098 -9.094 1.00 89.38 296 PRO A N 1
ATOM 2275 C CA . PRO A 1 296 ? -9.158 -1.220 -8.456 1.00 89.38 296 PRO A CA 1
ATOM 2276 C C . PRO A 1 296 ? -8.010 -1.372 -7.444 1.00 89.38 296 PRO A C 1
ATOM 2278 O O . PRO A 1 296 ? -7.963 -2.365 -6.716 1.00 89.38 296 PRO A O 1
ATOM 2281 N N . TYR A 1 297 ? -7.094 -0.398 -7.402 1.00 92.56 297 TYR A N 1
ATOM 2282 C CA . TYR A 1 297 ? -5.916 -0.374 -6.541 1.00 92.56 297 TYR A CA 1
ATOM 2283 C C . TYR A 1 297 ? -6.108 0.450 -5.258 1.00 92.56 297 TYR A C 1
ATOM 2285 O O . TYR A 1 297 ? -5.146 0.657 -4.516 1.00 92.56 297 TYR A O 1
ATOM 2293 N N . VAL A 1 298 ? -7.339 0.894 -4.969 1.00 94.88 298 VAL A N 1
ATOM 2294 C CA . VAL A 1 298 ? -7.708 1.428 -3.648 1.00 94.88 298 VAL A CA 1
ATOM 2295 C C . VAL A 1 298 ? -7.515 0.335 -2.599 1.00 94.88 298 VAL A C 1
ATOM 2297 O O . VAL A 1 298 ? -8.051 -0.768 -2.747 1.00 94.88 298 VAL A O 1
ATOM 2300 N N . ASN A 1 299 ? -6.735 0.641 -1.561 1.00 97.44 299 ASN A N 1
ATOM 2301 C CA . ASN A 1 299 ? -6.539 -0.235 -0.412 1.00 97.44 299 ASN A CA 1
ATOM 2302 C C . ASN A 1 299 ? -7.774 -0.217 0.484 1.00 97.44 299 ASN A C 1
ATOM 2304 O O . ASN A 1 299 ? -8.561 0.730 0.467 1.00 97.44 299 ASN A O 1
ATOM 2308 N N . ILE A 1 300 ? -7.954 -1.301 1.229 1.00 98.56 300 ILE A N 1
ATOM 2309 C CA . ILE A 1 300 ? -9.213 -1.617 1.898 1.00 98.56 300 ILE A CA 1
ATOM 2310 C C . ILE A 1 300 ? -8.986 -2.227 3.277 1.00 98.56 300 ILE A C 1
ATOM 2312 O O . ILE A 1 300 ? -8.004 -2.934 3.500 1.00 98.56 300 ILE A O 1
ATOM 2316 N N . ILE A 1 301 ? -9.947 -1.997 4.171 1.00 98.88 301 ILE A N 1
ATOM 2317 C CA . ILE A 1 301 ? -10.129 -2.751 5.412 1.00 98.88 301 ILE A CA 1
ATOM 2318 C C . ILE A 1 301 ? -11.059 -3.925 5.10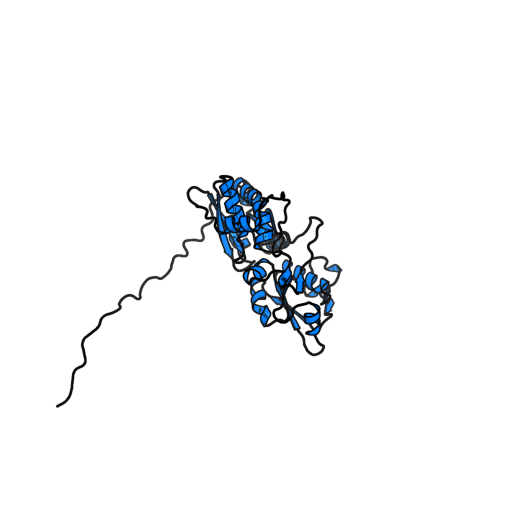6 1.00 98.88 301 ILE A C 1
ATOM 2320 O O . ILE A 1 301 ? -12.112 -3.760 4.481 1.00 98.88 301 ILE A O 1
ATOM 2324 N N . VAL A 1 302 ? -10.678 -5.115 5.561 1.00 98.81 302 VAL A N 1
ATOM 2325 C CA . VAL A 1 302 ? -11.374 -6.373 5.285 1.00 98.81 302 VAL A CA 1
ATOM 2326 C C . VAL A 1 302 ? -11.700 -7.089 6.588 1.00 98.81 302 VAL A C 1
ATOM 2328 O O . VAL A 1 302 ? -10.852 -7.188 7.474 1.00 98.81 302 VAL A O 1
ATOM 2331 N N . ALA A 1 303 ? -12.914 -7.627 6.675 1.00 98.50 303 ALA A N 1
ATOM 2332 C CA . ALA A 1 303 ? -13.376 -8.495 7.753 1.00 98.50 303 ALA A CA 1
ATOM 2333 C C . ALA A 1 303 ? -13.799 -9.864 7.198 1.00 98.50 303 ALA A C 1
ATOM 2335 O O . ALA A 1 303 ? -14.016 -10.020 5.995 1.00 98.50 303 ALA A O 1
ATOM 2336 N N . ARG A 1 304 ? -13.972 -10.859 8.073 1.00 97.69 304 ARG A N 1
ATOM 2337 C CA . ARG A 1 304 ? -14.714 -12.076 7.708 1.00 97.69 304 ARG A CA 1
ATOM 2338 C C . ARG A 1 304 ? -16.185 -11.733 7.507 1.00 97.69 304 ARG A C 1
ATOM 2340 O O . ARG A 1 304 ? -16.766 -11.035 8.337 1.00 97.69 304 ARG A O 1
ATOM 2347 N N . THR A 1 305 ? -16.811 -12.286 6.475 1.00 96.62 305 THR A N 1
ATOM 2348 C CA . THR A 1 305 ? -18.232 -12.033 6.183 1.00 96.62 305 THR A CA 1
ATOM 2349 C C . THR A 1 305 ? -19.136 -12.450 7.343 1.00 96.62 305 THR A C 1
ATOM 2351 O O . THR A 1 305 ? -20.012 -11.687 7.746 1.00 96.62 305 THR A O 1
ATOM 2354 N N . SER A 1 306 ? -18.842 -13.586 7.986 1.00 94.25 306 SER A N 1
ATOM 2355 C CA . SER A 1 306 ? -19.577 -14.087 9.159 1.00 94.25 306 SER A CA 1
ATOM 2356 C C . SER A 1 306 ? -19.586 -13.146 10.369 1.00 94.25 306 SER A C 1
ATOM 2358 O O . SER A 1 306 ? -20.398 -13.311 11.286 1.00 94.25 306 SER A O 1
ATOM 2360 N N . ASP A 1 307 ? -18.656 -12.191 10.430 1.00 94.38 307 ASP A N 1
ATOM 2361 C CA . ASP A 1 307 ? -18.575 -11.240 11.538 1.00 94.38 307 ASP A CA 1
ATOM 2362 C C . ASP A 1 307 ? -19.490 -10.030 11.340 1.00 94.38 307 ASP A C 1
ATOM 2364 O O . ASP A 1 307 ? -19.790 -9.333 12.307 1.00 94.38 307 ASP A O 1
ATOM 2368 N N . LEU A 1 308 ? -20.017 -9.847 10.126 1.00 92.94 308 LEU A N 1
ATOM 2369 C CA . LEU A 1 308 ? -20.896 -8.740 9.756 1.00 92.94 308 LEU A CA 1
ATOM 2370 C C . LEU A 1 308 ? -22.391 -9.044 9.943 1.00 92.94 308 LEU A C 1
ATOM 2372 O O . LEU A 1 308 ? -23.211 -8.145 9.792 1.00 92.94 308 LEU A O 1
ATOM 2376 N N . GLU A 1 309 ? -22.759 -10.283 10.269 1.00 83.44 309 GLU A N 1
ATOM 2377 C CA . GLU A 1 309 ? -24.159 -10.735 10.349 1.00 83.44 309 GLU A CA 1
ATOM 2378 C C . GLU A 1 309 ? -24.813 -10.563 11.741 1.00 83.44 309 GLU A C 1
ATOM 2380 O O . GLU A 1 309 ? -25.856 -11.165 12.001 1.00 83.44 309 GLU A O 1
ATOM 2385 N N . ASN A 1 310 ? -24.212 -9.773 12.642 1.00 61.19 310 ASN A N 1
ATOM 2386 C CA . ASN A 1 310 ? -24.665 -9.619 14.041 1.00 61.19 310 ASN A CA 1
ATOM 2387 C C . ASN A 1 310 ? -25.512 -8.373 14.271 1.00 61.19 310 ASN A C 1
ATOM 2389 O O . ASN A 1 310 ? -25.085 -7.290 13.808 1.00 61.19 310 ASN A O 1
#

Mean predicted aligned error: 7.23 Å

Secondary structure (DSSP, 8-state):
---------------------------PPPPP--HHHHHHHHHHHTSHHHHHHHHHHHTTS-EESS--PPPSS-HHHHHHHHHT-----TTSEEEEEEEESS--THHHHHHHHHHHTT--EEEEEEEESSTTSHHHHHHHTS-SEEEEEEHHHHHHHHHHH---EEEEEE-EE---EEE-SS-SSHHHHHHH-BTTBPEEEEEE-SHHHHHHHHHHHHHTTSEEE-GGGTT---GGGEEEESSSEEEEEE-TTTGGGGGGTSSEEEE-HHHHHHTT--HHHHEEEEPPPP-SS--TT-EEEEEEGGGS--

Foldseek 3Di:
DDDDDDDDDDDDDPDDDDPDDPDPPDLDFDDFDAVVLVLLLQVLLQEPLLQLLCCVVQVQQKHWLHDYDDDPDDSVVSNVCLVPDDDDLPQADEAEEEEEADPPSSVSSSQVSCVVVVVRYDYDYDYDHAPVPPLVCQQVNSGFKYWYFFQVLVVVCCVVPVAQKDFPHFHIFGWWFKFAPPDQALVVLLVQFDPPHEFEEEFAQDQQRQLVVVVQCVVSVQFPFQCVCPSRDDPVRTPGGSTNYDYHHDGQSCQVVCNVVGRIYGHTSSNCVNVPHHRVRTGNTTDDADPPSPGRGGITMMGRPVSHPD